Protein AF-A0A1I8PBV4-F1 (afdb_monomer_lite)

Secondary structure (DSSP, 8-state):
-HHHHHHHHHHHHHHHHHHHHHHHHHHHHHHHHHHHHHHHHHHHHHHHHHHHHHHHHTTTTHHHHHHHHHHHHHHHHHHHHHHHHHHH-GGGHHHHHHHHHHHH-S---------TTPPP---EE-TT------SSEETTEE--GGGSS-TTHHHHHHHHHHHHTSTT--HHHHHHHHHHHHHHHHTTS--SHHHHHHHHHHHHHHHHHHHHHHHHHHHHHHHHHHHHEE-PPPPPPTT---EEE-TT--EEE---PPPP----TT--

Sequence (268 aa):
MSVIHCQSIATKVKKLSQARRKKKQQYQKAKHNKLAEMNFSYMKIAIYVLTFITYAYSGYGSSTIAHLRDAIIAAEAIFGDVFSNLITLSKKFRTVHEVFDAAVEETCVFKCPTEQGAADIRPIQNKLYTPTSDGCGSLGLRISTEYLPAVEMETCCNAHDICYDTCNSDKELCDLDFKRCLYKHCDTYDKSLAGDLMIKGCKAAAKMLFTGTITLGCKSYLDSQKRTCYCAPPKPQRDEKPYYKNSNGEKYYKGKKPKYGWKDPNDM

Foldseek 3Di:
DPPVVVVVVVVVVVVVVVVVVVVVVVVVVVVVVVVVVVVVVVVVVVVVVVVVVCCVVVCVCVVVVVVVVLLVVLCCLQCVVVVVVVVVPPVVVVLVVVLQVLLPDPDLFAFDDDDPPFDGFQWDFDPVDDQDADFLDDSPDDGDCVSQLHVQLSVLRRQLSSQLLHARRDNVVSLVSSLVSQLVVLVPFDPDPVSVVSSVSSNSVSVVSSVCCSRRVSVVSNVSNVRGIDGDPGDPPPPDQPWDQDPVGDTDGDDDDDDDDDDDPPDD

Radius of gyration: 39.26 Å; chains: 1; bounding box: 82×40×155 Å

InterPro domains:
  IPR010711 Group XII secretory phospholipase A2 precursor [PF06951] (56-234)
  IPR010711 Group XII secretory phospholipase A2 precursor [PTHR12824] (42-234)
  IPR033113 Phospholipase A2, histidine active site [PS00118] (156-163)
  IPR036444 Phospholipase A2 domain superfamily [G3DSA:1.20.90.10] (97-218)
  IPR036444 Phospholipase A2 domain superfamily [SSF48619] (131-217)

Organism: Stomoxys calcitrans (NCBI:t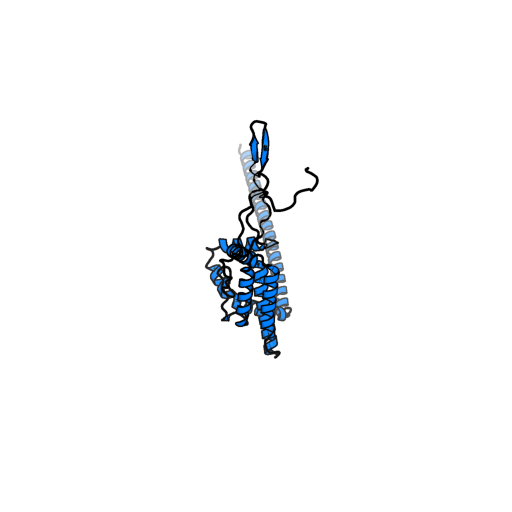xid35570)

Structure (mmCIF, N/CA/C/O backbone):
data_AF-A0A1I8PBV4-F1
#
_entry.id   AF-A0A1I8PBV4-F1
#
loop_
_atom_site.group_PDB
_atom_site.id
_atom_site.type_symbol
_atom_site.label_atom_id
_atom_site.label_alt_id
_atom_site.label_comp_id
_atom_site.label_asym_id
_atom_site.label_entity_id
_atom_site.label_seq_id
_atom_site.pdbx_PDB_ins_code
_atom_site.Cartn_x
_atom_site.Cartn_y
_atom_site.Cartn_z
_atom_site.occupancy
_atom_site.B_iso_or_equiv
_atom_site.auth_seq_id
_atom_site.auth_comp_id
_atom_site.auth_asym_id
_atom_site.auth_atom_id
_atom_site.pdbx_PDB_model_num
ATOM 1 N N . MET A 1 1 ? 43.702 23.145 86.504 1.00 57.16 1 MET A N 1
ATOM 2 C CA . MET A 1 1 ? 43.378 22.415 85.250 1.00 57.16 1 MET A CA 1
ATOM 3 C C . MET A 1 1 ? 41.948 21.845 85.183 1.00 57.16 1 MET A C 1
ATOM 5 O O . MET A 1 1 ? 41.451 21.707 84.074 1.00 57.16 1 MET A O 1
ATOM 9 N N . SER A 1 2 ? 41.234 21.587 86.293 1.00 62.38 2 SER A N 1
ATOM 10 C CA . SER A 1 2 ? 39.883 20.969 86.250 1.00 62.38 2 SER A CA 1
ATOM 11 C C . SER A 1 2 ? 38.744 21.828 85.676 1.00 62.38 2 SER A C 1
ATOM 13 O O . SER A 1 2 ? 37.822 21.291 85.065 1.00 62.38 2 SER A O 1
ATOM 15 N N . VAL A 1 3 ? 38.783 23.156 85.824 1.00 62.66 3 VAL A N 1
ATOM 16 C CA . VAL A 1 3 ? 37.659 24.034 85.421 1.00 62.66 3 VAL A CA 1
ATOM 17 C C . VAL A 1 3 ? 37.525 24.148 83.894 1.00 62.66 3 VAL A C 1
ATOM 19 O O . VAL A 1 3 ? 36.419 24.092 83.356 1.00 62.66 3 VAL A O 1
ATOM 22 N N . ILE A 1 4 ? 38.654 24.214 83.182 1.00 62.78 4 ILE A N 1
ATOM 23 C CA . ILE A 1 4 ? 38.702 24.330 81.712 1.00 62.78 4 ILE A CA 1
ATOM 24 C C . ILE A 1 4 ? 38.172 23.048 81.047 1.00 62.78 4 ILE A C 1
ATOM 26 O O . ILE A 1 4 ? 37.456 23.099 80.044 1.00 62.78 4 ILE A O 1
ATOM 30 N N . HIS A 1 5 ? 38.456 21.886 81.642 1.00 63.16 5 HIS A N 1
ATOM 31 C CA . HIS A 1 5 ? 37.990 20.598 81.126 1.00 63.16 5 HIS A CA 1
ATOM 32 C C . HIS A 1 5 ? 36.460 20.450 81.245 1.00 63.16 5 HIS A C 1
ATOM 34 O O . HIS A 1 5 ? 35.803 19.970 80.319 1.00 63.16 5 HIS A O 1
ATOM 40 N N . CYS A 1 6 ? 35.867 20.956 82.331 1.00 64.62 6 CYS A N 1
ATOM 41 C CA . CYS A 1 6 ? 34.421 20.905 82.556 1.00 64.62 6 CYS A CA 1
ATOM 42 C C . CYS A 1 6 ? 33.637 21.829 81.596 1.00 64.62 6 CYS A C 1
ATOM 44 O O . CYS A 1 6 ? 32.613 21.431 81.032 1.00 64.62 6 CYS A O 1
ATOM 46 N N . GLN A 1 7 ? 34.153 23.033 81.315 1.00 71.38 7 GLN A N 1
ATOM 47 C CA . GLN A 1 7 ? 33.545 23.961 80.347 1.00 71.38 7 GLN A CA 1
ATOM 48 C C . GLN A 1 7 ? 33.556 23.410 78.910 1.00 71.38 7 GLN A C 1
ATOM 50 O O . GLN A 1 7 ? 32.574 23.560 78.172 1.00 71.38 7 GLN A O 1
ATOM 55 N N . SER A 1 8 ? 34.628 22.715 78.517 1.00 73.38 8 SER A N 1
ATOM 56 C CA . SER A 1 8 ? 34.735 22.071 77.201 1.00 73.38 8 SER A CA 1
ATOM 57 C C . SER A 1 8 ? 33.676 20.975 77.010 1.00 73.38 8 SER A C 1
ATOM 59 O O . SER A 1 8 ? 32.960 20.952 76.001 1.00 73.38 8 SER A O 1
ATOM 61 N N . ILE A 1 9 ? 33.485 20.123 78.024 1.00 75.62 9 ILE A N 1
ATOM 62 C CA . ILE A 1 9 ? 32.477 19.052 78.007 1.00 75.62 9 ILE A CA 1
ATOM 63 C C . ILE A 1 9 ? 31.060 19.638 77.950 1.00 75.62 9 ILE A C 1
ATOM 65 O O . ILE A 1 9 ? 30.272 19.246 77.086 1.00 75.62 9 ILE A O 1
ATOM 69 N N . ALA A 1 10 ? 30.744 20.630 78.789 1.00 77.31 10 ALA A N 1
ATOM 70 C CA . ALA A 1 10 ? 29.431 21.279 78.796 1.00 77.31 10 ALA A CA 1
ATOM 71 C C . ALA A 1 10 ? 29.083 21.914 77.435 1.00 77.31 10 ALA A C 1
ATOM 73 O O . ALA A 1 10 ? 27.947 21.817 76.957 1.00 77.31 10 ALA A O 1
ATOM 74 N N . THR A 1 11 ? 30.070 22.511 76.764 1.00 78.50 11 THR A N 1
ATOM 75 C CA . THR A 1 11 ? 29.892 23.117 75.436 1.00 78.50 11 THR A CA 1
ATOM 76 C C . THR A 1 11 ? 29.653 22.056 74.360 1.00 78.50 11 THR A C 1
ATOM 78 O O . THR A 1 11 ? 28.781 22.222 73.502 1.00 78.50 11 THR A O 1
ATOM 81 N N . LYS A 1 12 ? 30.363 20.922 74.429 1.00 82.81 12 LYS A N 1
ATOM 82 C CA . LYS A 1 12 ? 30.177 19.785 73.514 1.00 82.81 12 LYS A CA 1
ATOM 83 C C . LYS A 1 12 ? 28.794 19.147 73.683 1.00 82.81 12 LYS A C 1
ATOM 85 O O . LYS A 1 12 ? 28.117 18.893 72.687 1.00 82.81 12 LYS A O 1
ATOM 90 N N . VAL A 1 13 ? 28.324 18.982 74.922 1.00 83.81 13 VAL A N 1
ATOM 91 C CA . VAL A 1 13 ? 26.972 18.478 75.229 1.00 83.81 13 VAL A CA 1
ATOM 92 C C . VAL A 1 13 ? 25.890 19.431 74.708 1.00 83.81 13 VAL A C 1
ATOM 94 O O . VAL A 1 13 ? 24.941 18.984 74.058 1.00 83.81 13 VAL A O 1
ATOM 97 N N . LYS A 1 14 ? 26.049 20.750 74.898 1.00 85.06 14 LYS A N 1
ATOM 98 C CA . LYS A 1 14 ? 25.120 21.754 74.348 1.00 85.06 14 LYS A CA 1
ATOM 99 C C . LYS A 1 14 ? 25.074 21.723 72.815 1.00 85.06 14 LYS A C 1
ATOM 101 O O . LYS A 1 14 ? 23.978 21.715 72.252 1.00 85.06 14 LYS A O 1
ATOM 106 N N . LYS A 1 15 ? 26.225 21.622 72.137 1.00 84.69 15 LYS A N 1
ATOM 107 C CA . LYS A 1 15 ? 26.292 21.497 70.667 1.00 84.69 15 LYS A CA 1
ATOM 108 C C . LYS A 1 15 ? 25.611 20.220 70.161 1.00 84.69 15 LYS A C 1
ATOM 110 O O . LYS A 1 15 ? 24.834 20.281 69.210 1.00 84.69 15 LYS A O 1
ATOM 115 N N . LEU A 1 16 ? 25.830 19.078 70.819 1.00 84.56 16 LEU A N 1
ATOM 116 C CA . LEU A 1 16 ? 25.178 17.810 70.466 1.00 84.56 16 LEU A CA 1
ATOM 117 C C . LEU A 1 16 ? 23.657 17.859 70.681 1.00 84.56 16 LEU A C 1
ATOM 119 O O . LEU A 1 16 ? 22.897 17.383 69.836 1.00 84.56 16 LEU A O 1
ATOM 123 N N . SER A 1 17 ? 23.200 18.479 71.772 1.00 85.81 17 SER A N 1
ATOM 124 C CA . SER A 1 17 ? 21.776 18.718 72.048 1.00 85.81 17 SER A CA 1
ATOM 125 C C . SER A 1 17 ? 21.121 19.586 70.966 1.00 85.81 17 SER A C 1
ATOM 127 O O . SER A 1 17 ? 20.086 19.211 70.407 1.00 85.81 17 SER A O 1
ATOM 129 N N . GLN A 1 18 ? 21.754 20.704 70.594 1.00 86.94 18 GLN A N 1
ATOM 130 C CA . GLN A 1 18 ? 21.269 21.583 69.527 1.00 86.94 18 GLN A CA 1
ATOM 131 C C . GLN A 1 18 ? 21.240 20.879 68.161 1.00 86.94 18 GLN A C 1
ATOM 133 O O . GLN A 1 18 ? 20.249 20.995 67.440 1.00 86.94 18 GLN A O 1
ATOM 138 N N . ALA A 1 19 ? 22.267 20.094 67.821 1.00 85.38 19 ALA A N 1
ATOM 139 C CA . ALA A 1 19 ? 22.301 19.318 66.581 1.00 85.38 19 ALA A CA 1
ATOM 140 C C . ALA A 1 19 ? 21.181 18.262 66.522 1.00 85.38 19 ALA A C 1
ATOM 142 O O . ALA A 1 19 ? 20.518 18.115 65.492 1.00 85.38 19 ALA A O 1
ATOM 143 N N . ARG A 1 20 ? 20.904 17.571 67.640 1.00 86.06 20 ARG A N 1
ATOM 144 C CA . ARG A 1 20 ? 19.779 16.624 67.746 1.00 86.06 20 ARG A CA 1
ATOM 145 C C . ARG A 1 20 ? 18.425 17.320 67.575 1.00 86.06 20 ARG A C 1
ATOM 147 O O . ARG A 1 20 ? 17.562 16.785 66.881 1.00 86.06 20 ARG A O 1
ATOM 154 N N . ARG A 1 21 ? 18.236 18.515 68.153 1.00 88.88 21 ARG A N 1
ATOM 155 C CA . ARG A 1 21 ? 17.003 19.311 67.984 1.00 88.88 21 ARG A CA 1
ATOM 156 C C . ARG A 1 21 ? 16.795 19.746 66.530 1.00 88.88 21 ARG A C 1
ATOM 158 O O . ARG A 1 21 ? 15.702 19.548 66.005 1.00 88.88 21 ARG A O 1
ATOM 165 N N . LYS A 1 22 ? 17.845 20.232 65.857 1.00 88.69 22 LYS A N 1
ATOM 166 C CA . LYS A 1 22 ? 17.791 20.610 64.432 1.00 88.69 22 LYS A CA 1
ATOM 167 C C . LYS A 1 22 ? 17.449 19.420 63.529 1.00 88.69 22 LYS A C 1
ATOM 169 O O . LYS A 1 22 ? 16.558 19.537 62.694 1.00 88.69 22 LYS A O 1
ATOM 174 N N . LYS A 1 23 ? 18.065 18.249 63.755 1.00 88.88 23 LYS A N 1
ATOM 175 C CA . LYS A 1 23 ? 17.726 17.013 63.020 1.00 88.88 23 LYS A CA 1
ATOM 176 C C . LYS A 1 23 ? 16.262 16.601 63.211 1.00 88.88 23 LYS A C 1
ATOM 178 O O . LYS A 1 23 ? 15.602 16.256 62.236 1.00 88.88 23 LYS A O 1
ATOM 183 N N . LYS A 1 24 ? 15.730 16.676 64.440 1.00 89.19 24 LYS A N 1
ATOM 184 C CA . LYS A 1 24 ? 14.308 16.383 64.706 1.00 89.19 24 LYS A CA 1
ATOM 185 C C . LYS A 1 24 ? 13.372 17.358 63.984 1.00 89.19 24 LYS A C 1
ATOM 187 O O . LYS A 1 24 ? 12.402 16.913 63.382 1.00 89.19 24 LYS A O 1
ATOM 192 N N . GLN A 1 25 ? 13.664 18.659 64.008 1.00 89.12 25 GLN A N 1
ATOM 193 C CA . GLN A 1 25 ? 12.854 19.666 63.307 1.00 89.12 25 GLN A CA 1
ATOM 194 C C . GLN A 1 25 ? 12.879 19.471 61.784 1.00 89.12 25 GLN A C 1
ATOM 196 O O . GLN A 1 25 ? 11.831 19.527 61.145 1.00 89.12 25 GLN A O 1
ATOM 201 N N . GLN A 1 26 ? 14.045 19.170 61.206 1.00 90.06 26 GLN A N 1
ATOM 202 C CA . GLN A 1 26 ? 14.179 18.885 59.775 1.00 90.06 26 GLN A CA 1
ATOM 203 C C . GLN A 1 26 ? 13.393 17.632 59.363 1.00 90.06 26 GLN A C 1
ATOM 205 O O . GLN A 1 26 ? 12.690 17.659 58.356 1.00 90.06 26 GLN A O 1
ATOM 210 N N . TYR A 1 27 ? 13.453 16.564 60.167 1.00 89.94 27 TYR A N 1
ATOM 211 C CA . TYR A 1 27 ? 12.674 15.346 59.934 1.00 89.94 27 TYR A CA 1
ATOM 212 C C . TYR A 1 27 ? 11.161 15.605 59.979 1.00 89.94 27 TYR A C 1
ATOM 214 O O . TYR A 1 27 ? 10.438 15.154 59.095 1.00 89.94 27 TYR A O 1
ATOM 222 N N . GLN A 1 28 ? 10.678 16.371 60.964 1.00 90.00 28 GLN A N 1
ATOM 223 C CA . GLN A 1 28 ? 9.253 16.706 61.065 1.00 90.00 28 GLN A CA 1
ATOM 224 C C . GLN A 1 28 ? 8.776 17.558 59.882 1.00 90.00 28 GLN A C 1
ATOM 226 O O . GLN A 1 28 ? 7.722 17.276 59.316 1.00 90.00 28 GLN A O 1
ATOM 231 N N . LYS A 1 29 ? 9.575 18.541 59.445 1.00 87.81 29 LYS A N 1
ATOM 232 C CA . LYS A 1 29 ? 9.257 19.362 58.267 1.00 87.81 29 LYS A CA 1
ATOM 233 C C . LYS A 1 29 ? 9.219 18.524 56.982 1.00 87.81 29 LYS A C 1
ATOM 235 O O . LYS A 1 29 ? 8.286 18.657 56.199 1.00 87.81 29 LYS A O 1
ATOM 240 N N . ALA A 1 30 ? 10.178 17.613 56.797 1.00 83.94 30 ALA A N 1
ATOM 241 C CA . ALA A 1 30 ? 10.198 16.699 55.653 1.00 83.94 30 ALA A CA 1
ATOM 242 C C . ALA A 1 30 ? 9.001 15.731 55.658 1.00 83.94 30 ALA A C 1
ATOM 244 O O . ALA A 1 30 ? 8.381 15.516 54.619 1.00 83.94 30 ALA A O 1
ATOM 245 N N . LYS A 1 31 ? 8.632 15.190 56.828 1.00 88.69 31 LYS A N 1
ATOM 246 C CA . LYS A 1 31 ? 7.452 14.328 56.984 1.00 88.69 31 LYS A CA 1
ATOM 247 C C . LYS A 1 31 ? 6.162 15.075 56.642 1.00 88.69 31 LYS A C 1
ATOM 249 O O . LYS A 1 31 ? 5.326 14.527 55.933 1.00 88.69 31 LYS A O 1
ATOM 254 N N . HIS A 1 32 ? 6.013 16.313 57.115 1.00 87.12 32 HIS A N 1
ATOM 255 C CA . HIS A 1 32 ? 4.830 17.129 56.844 1.00 87.12 32 HIS A CA 1
ATOM 256 C C . HIS A 1 32 ? 4.709 17.490 55.357 1.00 87.12 32 HIS A C 1
ATOM 258 O O . HIS A 1 32 ? 3.634 17.342 54.783 1.00 87.12 32 HIS A O 1
ATOM 264 N N . ASN A 1 33 ? 5.812 17.883 54.709 1.00 82.12 33 ASN A N 1
ATOM 265 C CA . ASN A 1 33 ? 5.827 18.160 53.269 1.00 82.12 33 ASN A CA 1
ATOM 266 C C . ASN A 1 33 ? 5.474 16.914 52.448 1.00 82.12 33 ASN A C 1
ATOM 268 O O . ASN A 1 33 ? 4.617 16.985 51.575 1.00 82.12 33 ASN A O 1
ATOM 272 N N . LYS A 1 34 ? 6.054 15.755 52.785 1.00 81.31 34 LYS A N 1
ATOM 273 C CA . LYS A 1 34 ? 5.762 14.489 52.099 1.00 81.31 34 LYS A CA 1
ATOM 274 C C . LYS A 1 34 ? 4.301 14.055 52.270 1.00 81.31 34 LYS A C 1
ATOM 276 O O . LYS A 1 34 ? 3.706 13.526 51.337 1.00 81.31 34 LYS A O 1
ATOM 281 N N . LEU A 1 35 ? 3.710 14.296 53.444 1.00 78.06 35 LEU A N 1
ATOM 282 C CA . LEU A 1 35 ? 2.291 14.025 53.695 1.00 78.06 35 LEU A CA 1
ATOM 283 C C . LEU A 1 35 ? 1.384 14.970 52.886 1.00 78.06 35 LEU A C 1
ATOM 285 O O . LEU A 1 35 ? 0.390 14.524 52.321 1.00 78.06 35 LEU A O 1
ATOM 289 N N . ALA A 1 36 ? 1.746 16.253 52.784 1.00 72.44 36 ALA A N 1
ATOM 290 C CA . ALA A 1 36 ? 1.013 17.238 51.989 1.00 72.44 36 ALA A CA 1
ATOM 291 C C . ALA A 1 36 ? 1.085 16.950 50.476 1.00 72.44 36 ALA A C 1
ATOM 293 O O . ALA A 1 36 ? 0.061 17.010 49.798 1.00 72.44 36 ALA A O 1
ATOM 294 N N . GLU A 1 37 ? 2.256 16.572 49.955 1.00 73.94 37 GLU A N 1
ATOM 295 C CA . GLU A 1 37 ? 2.434 16.153 48.555 1.00 73.94 37 GLU A CA 1
ATOM 296 C C . GLU A 1 37 ? 1.622 14.897 48.227 1.00 73.94 37 GLU A C 1
ATOM 298 O O . GLU A 1 37 ? 0.948 14.835 47.196 1.00 73.94 37 GLU A O 1
ATOM 303 N N . MET A 1 38 ? 1.636 13.912 49.131 1.00 71.81 38 MET A N 1
ATOM 304 C CA . MET A 1 38 ? 0.853 12.690 48.980 1.00 71.81 38 MET A CA 1
ATOM 305 C C . MET A 1 38 ? -0.652 12.999 48.954 1.00 71.81 38 MET A C 1
ATOM 307 O O . MET A 1 38 ? -1.344 12.542 48.048 1.00 71.81 38 MET A O 1
ATOM 311 N N . ASN A 1 39 ? -1.150 13.837 49.869 1.00 71.94 39 ASN A N 1
ATOM 312 C CA . ASN A 1 39 ? -2.560 14.246 49.900 1.00 71.94 39 ASN A CA 1
ATOM 313 C C . ASN A 1 39 ? -2.983 15.022 48.639 1.00 71.94 39 ASN A C 1
ATOM 315 O O . ASN A 1 39 ? -4.070 14.788 48.111 1.00 71.94 39 ASN A O 1
ATOM 319 N N . PHE A 1 40 ? -2.126 15.905 48.117 1.00 71.50 40 PHE A N 1
ATOM 320 C CA . PHE A 1 40 ? -2.392 16.643 46.878 1.00 71.50 40 PHE A CA 1
ATOM 321 C C . PHE A 1 40 ? -2.471 15.720 45.654 1.00 71.50 40 PHE A C 1
ATOM 323 O O . PHE A 1 40 ? -3.336 15.898 44.795 1.00 71.50 40 PHE A O 1
ATOM 330 N N . SER A 1 41 ? -1.606 14.703 45.591 1.00 76.31 41 SER A N 1
ATOM 331 C CA . SER A 1 41 ? -1.644 13.691 44.531 1.00 76.31 41 SER A CA 1
ATOM 332 C C . SER A 1 41 ? -2.918 12.839 44.605 1.00 76.31 41 SER A C 1
ATOM 334 O O . SER A 1 41 ? -3.619 12.691 43.604 1.00 76.31 41 SER A O 1
ATOM 336 N N . TYR A 1 42 ? -3.290 12.367 45.801 1.00 79.38 42 TYR A N 1
ATOM 337 C CA . TYR A 1 42 ? -4.519 11.590 46.000 1.00 79.38 42 TYR A CA 1
ATOM 338 C C . TYR A 1 42 ? -5.782 12.374 45.645 1.00 79.38 42 TYR A C 1
ATOM 340 O O . TYR A 1 42 ? -6.672 11.823 45.003 1.00 79.38 42 TYR A O 1
ATOM 348 N N . MET A 1 43 ? -5.857 13.662 45.992 1.00 77.75 43 MET A N 1
ATOM 349 C CA . MET A 1 43 ? -6.996 14.501 45.612 1.00 77.75 43 MET A CA 1
ATOM 350 C C . MET A 1 43 ? -7.126 14.672 44.097 1.00 77.75 43 MET A C 1
ATOM 352 O O . MET A 1 43 ? -8.235 14.609 43.573 1.00 77.75 43 MET A O 1
ATOM 356 N N . LYS A 1 44 ? -6.013 14.839 43.373 1.00 81.06 44 LYS A N 1
ATOM 357 C CA . LYS A 1 44 ? -6.043 14.897 41.904 1.00 81.06 44 LYS A CA 1
ATOM 358 C C . LYS A 1 44 ? -6.521 13.585 41.296 1.00 81.06 44 LYS A C 1
ATOM 360 O O . LYS A 1 44 ? -7.372 13.604 40.414 1.00 81.06 44 LYS A O 1
ATOM 365 N N . ILE A 1 45 ? -6.010 12.457 41.790 1.00 86.25 45 ILE A N 1
ATOM 366 C CA . ILE A 1 45 ? -6.432 11.126 41.337 1.00 86.25 45 ILE A CA 1
ATOM 367 C C . ILE A 1 45 ? -7.928 10.923 41.611 1.00 86.25 45 ILE A C 1
ATOM 369 O O . ILE A 1 45 ? -8.649 10.490 40.720 1.00 86.25 45 ILE A O 1
ATOM 373 N N . ALA A 1 46 ? -8.418 11.306 42.792 1.00 87.69 46 ALA A N 1
ATOM 374 C CA . ALA A 1 46 ? -9.835 11.210 43.134 1.00 87.69 46 ALA A CA 1
ATOM 375 C C . ALA A 1 46 ? -10.723 12.053 42.203 1.00 87.69 46 ALA A C 1
ATOM 377 O O . ALA A 1 46 ? -11.773 11.579 41.776 1.00 87.69 46 ALA A O 1
ATOM 378 N N . ILE A 1 47 ? -10.286 13.264 41.835 1.00 89.06 47 ILE A N 1
ATOM 379 C CA . ILE A 1 47 ? -10.997 14.112 40.868 1.00 89.06 47 ILE A CA 1
ATOM 380 C C . ILE A 1 47 ? -11.032 13.447 39.487 1.00 89.06 47 ILE A C 1
ATOM 382 O O . ILE A 1 47 ? -12.106 13.368 38.903 1.00 89.06 47 ILE A O 1
ATOM 386 N N . TYR A 1 48 ? -9.906 12.922 38.985 1.00 86.12 48 TYR A N 1
ATOM 387 C CA . TYR A 1 48 ? -9.871 12.225 37.690 1.00 86.12 48 TYR A CA 1
ATOM 388 C C . TYR A 1 48 ? -10.742 10.964 37.667 1.00 86.12 48 TYR A C 1
ATOM 390 O O . TYR A 1 48 ? -11.404 10.684 36.671 1.00 86.12 48 TYR A O 1
ATOM 398 N N . VAL A 1 49 ? -10.769 10.207 38.764 1.00 90.50 49 VAL A N 1
ATOM 399 C CA . VAL A 1 49 ? -11.619 9.017 38.879 1.00 90.50 49 VAL A CA 1
ATOM 400 C C . VAL A 1 49 ? -13.095 9.414 38.914 1.00 90.50 49 VAL A C 1
ATOM 402 O O . VAL A 1 49 ? -13.899 8.814 38.209 1.00 90.50 49 VAL A O 1
ATOM 405 N N . LEU A 1 50 ? -13.467 10.457 39.662 1.00 89.19 50 LEU A N 1
ATOM 406 C CA . LEU A 1 50 ? -14.846 10.951 39.708 1.00 89.19 50 LEU A CA 1
ATOM 407 C C . LEU A 1 50 ? -15.316 11.510 38.364 1.00 89.19 50 LEU A C 1
ATOM 409 O O . LEU A 1 50 ? -16.449 11.240 37.963 1.00 89.19 50 LEU A O 1
ATOM 413 N N . THR A 1 51 ? -14.471 12.253 37.647 1.00 80.88 51 THR A N 1
ATOM 414 C CA . THR A 1 51 ? -14.819 12.754 36.311 1.00 80.88 51 THR A CA 1
ATOM 415 C C . THR A 1 51 ? -14.946 11.614 35.308 1.00 80.88 51 THR A C 1
ATOM 417 O O . THR A 1 51 ? -15.895 11.613 34.529 1.00 80.88 51 THR A O 1
ATOM 420 N N . PHE A 1 52 ? -14.070 10.606 35.366 1.00 82.31 52 PHE A N 1
ATOM 421 C CA . PHE A 1 52 ? -14.158 9.418 34.516 1.00 82.31 52 PHE A CA 1
ATOM 422 C C . PHE A 1 52 ? -15.412 8.581 34.802 1.00 82.31 52 PHE A C 1
ATOM 424 O O . PHE A 1 52 ? -16.112 8.195 33.870 1.00 82.31 52 PHE A O 1
ATOM 431 N N . ILE A 1 53 ? -15.746 8.350 36.077 1.00 85.31 53 ILE A N 1
ATOM 432 C CA . ILE A 1 53 ? -16.974 7.642 36.474 1.00 85.31 53 ILE A CA 1
ATOM 433 C C . ILE A 1 53 ? -18.207 8.428 36.025 1.00 85.31 53 ILE A C 1
ATOM 435 O O . ILE A 1 53 ? -19.122 7.843 35.457 1.00 85.31 53 ILE A O 1
ATOM 439 N N . THR A 1 54 ? -18.223 9.749 36.219 1.00 81.75 54 THR A N 1
ATOM 440 C CA . THR A 1 54 ? -19.330 10.609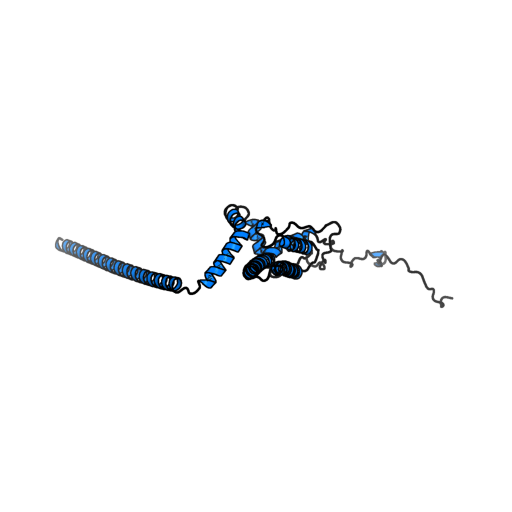 35.771 1.00 81.75 54 THR A CA 1
ATOM 441 C C . THR A 1 54 ? -19.479 10.558 34.252 1.00 81.75 54 THR A C 1
ATOM 443 O O . THR A 1 54 ? -20.590 10.409 33.755 1.00 81.75 54 THR A O 1
ATOM 446 N N . TYR A 1 55 ? -18.371 10.614 33.510 1.00 75.81 55 TYR A N 1
ATOM 447 C CA . TYR A 1 55 ? -18.365 10.484 32.054 1.00 75.81 55 TYR A CA 1
ATOM 448 C C . TYR A 1 55 ? -18.923 9.124 31.612 1.00 75.81 55 TYR A C 1
ATOM 450 O O . TYR A 1 55 ? -19.871 9.082 30.830 1.00 75.81 55 TYR A O 1
ATOM 458 N N . ALA A 1 56 ? -18.428 8.028 32.194 1.00 72.69 56 ALA A N 1
ATOM 459 C CA . ALA A 1 56 ? -18.907 6.676 31.920 1.00 72.69 56 ALA A CA 1
ATOM 460 C C . ALA A 1 56 ? -20.401 6.494 32.251 1.00 72.69 56 ALA A C 1
ATOM 462 O O . ALA A 1 56 ? -21.126 5.864 31.484 1.00 72.69 56 ALA A O 1
ATOM 463 N N . TYR A 1 57 ? -20.882 7.078 33.353 1.00 79.19 57 TYR A N 1
ATOM 464 C CA . TYR A 1 57 ? -22.280 6.972 33.786 1.00 79.19 57 TYR A CA 1
ATOM 465 C C . TYR A 1 57 ? -23.226 7.894 33.004 1.00 79.19 57 TYR A C 1
ATOM 467 O O . TYR A 1 57 ? -24.400 7.584 32.833 1.00 79.19 57 TYR A O 1
ATOM 475 N N . SER A 1 58 ? -22.719 9.022 32.499 1.00 76.81 58 SER A N 1
ATOM 476 C CA . SER A 1 58 ? -23.498 9.985 31.711 1.00 76.81 58 SER A CA 1
ATOM 477 C C . SER A 1 58 ? -23.875 9.479 30.315 1.00 76.81 58 SER A C 1
ATOM 479 O O . SER A 1 58 ? -24.661 10.122 29.624 1.00 76.81 58 SER A O 1
ATOM 481 N N . GLY A 1 59 ? -23.297 8.357 29.866 1.00 66.12 59 GLY A N 1
ATOM 482 C CA . GLY A 1 59 ? -23.550 7.790 28.540 1.00 66.12 59 GLY A CA 1
ATOM 483 C C . GLY A 1 59 ? -23.036 8.646 27.375 1.00 66.12 59 GLY A C 1
ATOM 484 O O . GLY A 1 59 ? -23.240 8.266 26.217 1.00 66.12 59 GLY A O 1
ATOM 485 N N . TYR A 1 60 ? -22.348 9.763 27.654 1.00 61.38 60 TYR A N 1
ATOM 486 C CA . TYR A 1 60 ? -21.662 10.584 26.658 1.00 61.38 60 TYR A CA 1
ATOM 487 C C . TYR A 1 60 ? -20.596 9.732 25.962 1.00 61.38 60 TYR A C 1
ATOM 489 O O . TYR A 1 60 ? -19.623 9.305 26.574 1.00 61.38 60 TYR A O 1
ATOM 497 N N . GLY A 1 61 ? -20.801 9.462 24.673 1.00 57.34 61 GLY A N 1
ATOM 498 C CA . GLY A 1 61 ? -19.902 8.631 23.873 1.00 57.34 61 GLY A CA 1
ATOM 499 C C . GLY A 1 61 ? -20.246 7.140 23.834 1.00 57.34 61 GLY A C 1
ATOM 500 O O . GLY A 1 61 ? -19.519 6.378 23.215 1.00 57.34 61 GLY A O 1
ATOM 501 N N . SER A 1 62 ? -21.362 6.687 24.411 1.00 58.28 62 SER A N 1
ATOM 502 C CA . SER A 1 62 ? -21.815 5.292 24.243 1.00 58.28 62 SER A CA 1
ATOM 503 C C . SER A 1 62 ? -22.064 4.921 22.771 1.00 58.28 62 SER A C 1
ATOM 505 O O . SER A 1 62 ? -21.704 3.823 22.351 1.00 58.28 62 SER A O 1
ATOM 507 N N . SER A 1 63 ? -22.578 5.852 21.953 1.00 59.56 63 SER A N 1
ATOM 508 C CA . SER A 1 63 ? -22.725 5.647 20.504 1.00 59.56 63 SER A CA 1
ATOM 509 C C . SER A 1 63 ? -21.381 5.633 19.771 1.00 59.56 63 SER A C 1
ATOM 511 O O . SER A 1 63 ? -21.171 4.809 18.887 1.00 59.56 63 SER A O 1
ATOM 513 N N . THR A 1 64 ? -20.428 6.487 20.158 1.00 59.66 64 THR A N 1
ATOM 514 C CA . THR A 1 64 ? -19.095 6.516 19.539 1.00 59.66 64 THR A CA 1
ATOM 515 C C . THR A 1 64 ? -18.254 5.314 19.952 1.00 59.66 64 THR A C 1
ATOM 517 O O . THR A 1 64 ? -17.543 4.774 19.115 1.00 59.66 64 THR A O 1
ATOM 520 N N . ILE A 1 65 ? -18.369 4.849 21.198 1.00 59.16 65 ILE A N 1
ATOM 521 C CA . ILE A 1 65 ? -17.718 3.635 21.705 1.00 59.16 65 ILE A CA 1
ATOM 522 C C . ILE A 1 65 ? -18.323 2.391 21.057 1.00 59.16 65 ILE A C 1
ATOM 524 O O . ILE A 1 65 ? -17.570 1.479 20.754 1.00 59.16 65 ILE A O 1
ATOM 528 N N . ALA A 1 66 ? -19.634 2.345 20.796 1.00 57.72 66 ALA A N 1
ATOM 529 C CA . ALA A 1 66 ? -20.242 1.241 20.053 1.00 57.72 66 ALA A CA 1
ATOM 530 C C . ALA A 1 66 ? -19.688 1.163 18.623 1.00 57.72 66 ALA A C 1
ATOM 532 O O . ALA A 1 66 ? -19.159 0.130 18.231 1.00 57.72 66 ALA A O 1
ATOM 533 N N . HIS A 1 67 ? -19.676 2.277 17.886 1.00 56.41 67 HIS A N 1
ATOM 534 C CA . HIS A 1 67 ? -19.096 2.312 16.538 1.00 56.41 67 HIS A CA 1
ATOM 535 C C . HIS A 1 67 ? -17.589 2.039 16.519 1.00 56.41 67 HIS A C 1
ATOM 537 O O . HIS A 1 67 ? -17.091 1.397 15.598 1.00 56.41 67 HIS A O 1
ATOM 543 N N . LEU A 1 68 ? -16.857 2.510 17.530 1.00 54.59 68 LEU A N 1
ATOM 544 C CA . LEU A 1 68 ? -15.431 2.237 17.672 1.00 54.59 68 LEU A CA 1
ATOM 545 C C . LEU A 1 68 ? -15.186 0.771 18.034 1.00 54.59 68 LEU A C 1
ATOM 547 O O . LEU A 1 68 ? -14.273 0.172 17.490 1.00 54.59 68 LEU A O 1
ATOM 551 N N . ARG A 1 69 ? -16.009 0.177 18.902 1.00 62.06 69 ARG A N 1
ATOM 552 C CA . ARG A 1 69 ? -15.955 -1.242 19.258 1.00 62.06 69 ARG A CA 1
ATOM 553 C C . ARG A 1 69 ? -16.265 -2.114 18.050 1.00 62.06 69 ARG A C 1
ATOM 555 O O . ARG A 1 69 ? -15.531 -3.058 17.821 1.00 62.06 69 ARG A O 1
ATOM 562 N N . ASP A 1 70 ? -17.277 -1.779 17.260 1.00 57.56 70 ASP A N 1
ATOM 563 C CA . ASP A 1 70 ? -17.615 -2.526 16.046 1.00 57.56 70 ASP A CA 1
ATOM 564 C C . ASP A 1 70 ? -16.514 -2.388 14.984 1.00 57.56 70 ASP A C 1
ATOM 566 O O . ASP A 1 70 ? -16.159 -3.362 14.327 1.00 57.56 70 ASP A O 1
ATOM 570 N N . ALA A 1 71 ? -15.902 -1.204 14.862 1.00 54.97 71 ALA A N 1
ATOM 571 C CA . ALA A 1 71 ? -14.744 -0.990 13.996 1.00 54.97 71 ALA A CA 1
ATOM 572 C C . ALA A 1 71 ? -13.481 -1.710 14.498 1.00 54.97 71 ALA A C 1
ATOM 574 O O . ALA A 1 71 ? -12.709 -2.203 13.683 1.00 54.97 71 ALA A O 1
ATOM 575 N N . ILE A 1 72 ? -13.272 -1.787 15.817 1.00 56.66 72 ILE A N 1
ATOM 576 C CA . ILE A 1 72 ? -12.179 -2.543 16.442 1.00 56.66 72 ILE A CA 1
ATOM 577 C C . ILE A 1 72 ? -12.411 -4.038 16.261 1.00 56.66 72 ILE A C 1
ATOM 579 O O . ILE A 1 72 ? -11.483 -4.716 15.868 1.00 56.66 72 ILE A O 1
ATOM 583 N N . ILE A 1 73 ? -13.627 -4.545 16.463 1.00 59.22 73 ILE A N 1
ATOM 584 C CA . ILE A 1 73 ? -13.965 -5.957 16.245 1.00 59.22 73 ILE A CA 1
ATOM 585 C C . ILE A 1 73 ? -13.816 -6.314 14.763 1.00 59.22 73 ILE A C 1
ATOM 587 O O . ILE A 1 73 ? -13.270 -7.363 14.447 1.00 59.22 73 ILE A O 1
ATOM 591 N N . ALA A 1 74 ? -14.235 -5.441 13.842 1.00 59.31 74 ALA A N 1
ATOM 592 C CA . ALA A 1 74 ? -13.992 -5.630 12.413 1.00 59.31 74 ALA A CA 1
ATOM 593 C C . ALA A 1 74 ? -12.488 -5.606 12.089 1.00 59.31 74 ALA A C 1
ATOM 595 O O . ALA A 1 74 ? -12.008 -6.439 11.326 1.00 59.31 74 ALA A O 1
ATOM 596 N N . ALA A 1 75 ? -11.722 -4.699 12.699 1.00 55.16 75 ALA A N 1
ATOM 597 C CA . ALA A 1 75 ? -10.272 -4.662 12.546 1.00 55.16 75 ALA A CA 1
ATOM 598 C C . ALA A 1 75 ? -9.584 -5.885 13.176 1.00 55.16 75 ALA A C 1
ATOM 600 O O . ALA A 1 75 ? -8.640 -6.399 12.597 1.00 55.16 75 ALA A O 1
ATOM 601 N N . GLU A 1 76 ? -10.046 -6.391 14.317 1.00 53.81 76 GLU A N 1
ATOM 602 C CA . GLU A 1 76 ? -9.554 -7.618 14.953 1.00 53.81 76 GLU A CA 1
ATOM 603 C C . GLU A 1 76 ? -9.950 -8.859 14.145 1.00 53.81 76 GLU A C 1
ATOM 605 O O . GLU A 1 76 ? -9.161 -9.789 14.046 1.00 53.81 76 GLU A O 1
ATOM 610 N N . ALA A 1 77 ? -11.110 -8.873 13.491 1.00 58.22 77 ALA A N 1
ATOM 611 C CA . ALA A 1 77 ? -11.488 -9.950 12.578 1.00 58.22 77 ALA A CA 1
ATOM 612 C C . ALA A 1 77 ? -10.619 -9.967 11.308 1.00 58.22 77 ALA A C 1
ATOM 614 O O . ALA A 1 77 ? -10.311 -11.034 10.790 1.00 58.22 77 ALA A O 1
ATOM 615 N N . ILE A 1 78 ? -10.195 -8.796 10.819 1.00 56.03 78 ILE A N 1
ATOM 616 C CA . ILE A 1 78 ? -9.387 -8.668 9.593 1.00 56.03 78 ILE A CA 1
ATOM 617 C C . ILE A 1 78 ? -7.875 -8.779 9.883 1.00 56.03 78 ILE A C 1
ATOM 619 O O . ILE A 1 78 ? -7.124 -9.322 9.076 1.00 56.03 78 ILE A O 1
ATOM 623 N N . PHE A 1 79 ? -7.411 -8.276 11.031 1.00 57.16 79 PHE A N 1
ATOM 624 C CA . PHE A 1 79 ? -5.991 -8.126 11.382 1.00 57.16 79 PHE A CA 1
ATOM 625 C C . PHE A 1 79 ? -5.587 -8.812 12.701 1.00 57.16 79 PHE A C 1
ATOM 627 O O . PHE A 1 79 ? -4.427 -8.708 13.105 1.00 57.16 79 PHE A O 1
ATOM 634 N N . GLY A 1 80 ? -6.490 -9.511 13.394 1.00 54.59 80 GLY A N 1
ATOM 635 C CA . GLY A 1 80 ? -6.211 -10.154 14.687 1.00 54.59 80 GLY A CA 1
ATOM 636 C C . GLY A 1 80 ? -5.100 -11.194 14.593 1.00 54.59 80 GLY A C 1
ATOM 637 O O . GLY A 1 80 ? -4.100 -11.102 15.306 1.00 54.59 80 GLY A O 1
ATOM 638 N N . ASP A 1 81 ? -5.192 -12.095 13.616 1.00 56.69 81 ASP A N 1
ATOM 639 C CA . ASP A 1 81 ? -4.151 -13.099 13.359 1.00 56.69 81 ASP A CA 1
ATOM 640 C C . ASP A 1 81 ? -2.834 -12.475 12.876 1.00 56.69 81 ASP A C 1
ATOM 642 O O . ASP A 1 81 ? -1.751 -13.013 13.123 1.00 56.69 81 ASP A O 1
ATOM 646 N N . VAL A 1 82 ? -2.899 -11.302 12.240 1.00 55.56 82 VAL A N 1
ATOM 647 C CA . VAL A 1 82 ? -1.720 -10.541 11.810 1.00 55.56 82 VAL A CA 1
ATOM 648 C C . VAL A 1 82 ? -0.964 -10.000 13.029 1.00 55.56 82 VAL A C 1
ATOM 650 O O . VAL A 1 82 ? 0.244 -10.213 13.139 1.00 55.56 82 VAL A O 1
ATOM 653 N N . PHE A 1 83 ? -1.655 -9.363 13.981 1.00 56.19 83 PHE A N 1
ATOM 654 C CA . PHE A 1 83 ? -1.029 -8.783 15.177 1.00 56.19 83 PHE A CA 1
ATOM 655 C C . PHE A 1 83 ? -0.568 -9.830 16.200 1.00 56.19 83 PHE A C 1
ATOM 657 O O . PHE A 1 83 ? 0.496 -9.670 16.804 1.00 56.19 83 PHE A O 1
ATOM 664 N N . SER A 1 84 ? -1.300 -10.931 16.372 1.00 56.44 84 SER A N 1
ATOM 665 C CA . SER A 1 84 ? -0.899 -12.012 17.284 1.00 56.44 84 SER A CA 1
ATOM 666 C C . SER A 1 84 ? 0.368 -12.732 16.809 1.00 56.44 84 SER A C 1
ATOM 668 O O . SER A 1 84 ? 1.264 -13.026 17.609 1.00 56.44 84 SER A O 1
ATOM 670 N N . ASN A 1 85 ? 0.508 -12.939 15.495 1.00 53.06 85 ASN A N 1
ATOM 671 C CA . ASN A 1 85 ? 1.744 -13.462 14.917 1.00 53.06 85 ASN A CA 1
ATOM 672 C C . ASN A 1 85 ? 2.875 -12.418 14.911 1.00 53.06 85 ASN A C 1
ATOM 674 O O . ASN A 1 85 ? 4.035 -12.788 15.089 1.00 53.06 85 ASN A O 1
ATOM 678 N N . LEU A 1 86 ? 2.565 -11.119 14.810 1.00 52.16 86 LEU A N 1
ATOM 679 C CA . LEU A 1 86 ? 3.536 -10.018 14.888 1.00 52.16 86 LEU A CA 1
ATOM 680 C C . LEU A 1 86 ? 4.232 -9.924 16.259 1.00 52.16 86 LEU A C 1
ATOM 682 O O . LEU A 1 86 ? 5.440 -9.690 16.309 1.00 52.16 86 LEU A O 1
ATOM 686 N N . ILE A 1 87 ? 3.513 -10.176 17.363 1.00 50.94 87 ILE A N 1
ATOM 687 C CA . ILE A 1 87 ? 4.092 -10.214 18.725 1.00 50.94 87 ILE A CA 1
ATOM 688 C C . ILE A 1 87 ? 5.080 -11.387 18.879 1.00 50.94 87 ILE A C 1
ATOM 690 O O . ILE A 1 87 ? 6.065 -11.286 19.612 1.00 50.94 87 ILE A O 1
ATOM 694 N N . THR A 1 88 ? 4.872 -12.477 18.134 1.00 53.62 88 THR A N 1
ATOM 695 C CA . THR A 1 88 ? 5.711 -13.687 18.187 1.00 53.62 88 THR A CA 1
ATOM 696 C C . THR A 1 88 ? 6.888 -13.630 17.191 1.00 53.62 88 THR A C 1
ATOM 698 O O . THR A 1 88 ? 7.901 -14.309 17.370 1.00 53.62 88 THR A O 1
ATOM 701 N N . LEU A 1 89 ? 6.823 -12.760 16.174 1.00 49.03 89 LEU A N 1
ATOM 702 C CA . LEU A 1 89 ? 7.830 -12.579 15.118 1.00 49.03 89 LEU A CA 1
ATOM 703 C C . LEU A 1 89 ? 8.623 -11.268 15.248 1.00 49.03 89 LEU A C 1
ATOM 705 O O . LEU A 1 89 ? 8.909 -10.582 14.267 1.00 49.03 89 LEU A O 1
ATOM 709 N N . SER A 1 90 ? 9.134 -10.986 16.448 1.00 51.84 90 SER A N 1
ATOM 710 C CA . SER A 1 90 ? 10.110 -9.902 16.677 1.00 51.84 90 SER A CA 1
ATOM 711 C C . SER A 1 90 ? 11.413 -10.043 15.860 1.00 51.84 90 SER A C 1
ATOM 713 O O . SER A 1 90 ? 12.198 -9.102 15.762 1.00 51.84 90 SER A O 1
ATOM 715 N N . LYS A 1 91 ? 11.649 -11.198 15.217 1.00 48.28 91 LYS A N 1
ATOM 716 C CA . LYS A 1 91 ? 12.869 -11.500 14.447 1.00 48.28 91 LYS A CA 1
ATOM 717 C C . LYS A 1 91 ? 12.893 -10.953 13.009 1.00 48.28 91 LYS A C 1
ATOM 719 O O . LYS A 1 91 ? 13.963 -10.946 12.409 1.00 48.28 91 LYS A O 1
ATOM 724 N N . LYS A 1 92 ? 11.778 -10.454 12.452 1.00 54.38 92 LYS A N 1
ATOM 725 C CA . LYS A 1 92 ? 11.737 -9.815 11.111 1.00 54.38 92 LYS A CA 1
ATOM 726 C C . LYS A 1 92 ? 11.549 -8.295 11.167 1.00 54.38 92 LYS A C 1
ATOM 728 O O . LYS A 1 92 ? 10.929 -7.696 10.293 1.00 54.38 92 LYS A O 1
ATOM 733 N N . PHE A 1 93 ? 12.155 -7.658 12.167 1.00 54.84 93 PHE A N 1
ATOM 734 C CA . PHE A 1 93 ? 12.134 -6.202 12.349 1.00 54.84 93 PHE A CA 1
ATOM 735 C C . PHE A 1 93 ? 12.586 -5.421 11.095 1.00 54.84 93 PHE A C 1
ATOM 737 O O . PHE A 1 93 ? 12.117 -4.317 10.844 1.00 54.84 93 PHE A O 1
ATOM 744 N N . ARG A 1 94 ? 13.443 -6.027 10.261 1.00 57.62 94 ARG A N 1
ATOM 745 C CA . ARG A 1 94 ? 13.978 -5.426 9.031 1.00 57.62 94 ARG A CA 1
ATOM 746 C C . ARG A 1 94 ? 12.908 -5.152 7.966 1.00 57.62 94 ARG A C 1
ATOM 748 O O . ARG A 1 94 ? 12.902 -4.078 7.386 1.00 57.62 94 ARG A O 1
ATOM 755 N N . THR A 1 95 ? 11.974 -6.081 7.755 1.00 59.81 95 THR A N 1
ATOM 756 C CA . THR A 1 95 ? 10.891 -5.907 6.769 1.00 59.81 95 THR A CA 1
ATOM 757 C C . THR A 1 95 ? 9.917 -4.818 7.205 1.00 59.81 95 THR A C 1
ATOM 759 O O . THR A 1 95 ? 9.477 -4.025 6.384 1.00 59.81 95 THR A O 1
ATOM 762 N N . VAL A 1 96 ? 9.622 -4.751 8.505 1.00 61.66 96 VAL A N 1
ATOM 763 C CA . VAL A 1 96 ? 8.736 -3.731 9.076 1.00 61.66 96 VAL A CA 1
ATOM 764 C C . VAL A 1 96 ? 9.368 -2.344 8.950 1.00 61.66 96 VAL A C 1
ATOM 766 O O . VAL A 1 96 ? 8.712 -1.422 8.477 1.00 61.66 96 VAL A O 1
ATOM 769 N N . HIS A 1 97 ? 10.652 -2.203 9.295 1.00 61.59 97 HIS A N 1
ATOM 770 C CA . HIS A 1 97 ? 11.359 -0.925 9.195 1.00 61.59 97 HIS A CA 1
ATOM 771 C C . HIS A 1 97 ? 11.428 -0.411 7.752 1.00 61.59 97 HIS A C 1
ATOM 773 O O . HIS A 1 97 ? 11.096 0.740 7.514 1.00 61.59 97 HIS A O 1
ATOM 779 N N . GLU A 1 98 ? 11.724 -1.279 6.778 1.00 65.25 98 GLU A N 1
ATOM 780 C CA . GLU A 1 98 ? 11.761 -0.899 5.357 1.00 65.25 98 GLU A CA 1
ATOM 781 C C . GLU A 1 98 ? 10.403 -0.417 4.821 1.00 65.25 98 GLU A C 1
ATOM 783 O O . GLU A 1 98 ? 10.358 0.437 3.941 1.00 65.25 98 GLU A O 1
ATOM 788 N N . VAL A 1 99 ? 9.294 -0.969 5.319 1.00 66.56 99 VAL A N 1
ATOM 789 C CA . VAL A 1 99 ? 7.943 -0.529 4.936 1.00 66.56 99 VAL A CA 1
ATOM 790 C C . VAL A 1 99 ? 7.629 0.831 5.553 1.00 66.56 99 VAL A C 1
ATOM 792 O O . VAL A 1 99 ? 7.082 1.687 4.867 1.00 66.56 99 VAL A O 1
ATOM 795 N N . PHE A 1 100 ? 7.998 1.047 6.819 1.00 66.00 100 PHE A N 1
ATOM 796 C CA . PHE A 1 100 ? 7.823 2.341 7.478 1.00 66.00 100 PHE A CA 1
ATOM 797 C C . PHE A 1 100 ? 8.705 3.430 6.864 1.00 66.00 100 PHE A C 1
ATOM 799 O O . PHE A 1 100 ? 8.216 4.531 6.647 1.00 66.00 100 PHE A O 1
ATOM 806 N N . ASP A 1 101 ? 9.959 3.130 6.530 1.00 69.25 101 ASP A N 1
ATOM 807 C CA . ASP A 1 101 ? 10.856 4.089 5.878 1.00 69.25 101 ASP A CA 1
ATOM 808 C C . ASP A 1 101 ? 10.326 4.470 4.487 1.00 69.25 101 ASP A C 1
ATOM 810 O O . ASP A 1 101 ? 10.258 5.650 4.153 1.00 69.25 101 ASP A O 1
ATOM 814 N N . ALA A 1 102 ? 9.851 3.490 3.708 1.00 62.66 102 ALA A N 1
ATOM 815 C CA . ALA A 1 102 ? 9.223 3.744 2.410 1.00 62.66 102 ALA A CA 1
ATOM 816 C C . ALA A 1 102 ? 7.874 4.481 2.523 1.00 62.66 102 ALA A C 1
ATOM 818 O O . ALA A 1 102 ? 7.467 5.160 1.588 1.00 62.66 102 ALA A O 1
ATOM 819 N N . ALA A 1 103 ? 7.170 4.358 3.651 1.00 67.25 103 ALA A N 1
ATOM 820 C CA . ALA A 1 103 ? 5.942 5.104 3.926 1.00 67.25 103 ALA A CA 1
ATOM 821 C C . ALA A 1 103 ? 6.196 6.587 4.246 1.00 67.25 103 ALA A C 1
ATOM 823 O O . ALA A 1 103 ? 5.286 7.404 4.124 1.00 67.25 103 ALA A O 1
ATOM 824 N N . VAL A 1 104 ? 7.410 6.935 4.689 1.00 70.81 104 VAL A N 1
ATOM 825 C CA . VAL A 1 104 ? 7.813 8.318 4.993 1.00 70.81 104 VAL A CA 1
ATOM 826 C C . VAL A 1 104 ? 8.191 9.088 3.721 1.00 70.81 104 VAL A C 1
ATOM 828 O O . VAL A 1 104 ? 8.159 10.318 3.726 1.00 70.81 104 VAL A O 1
ATOM 831 N N . GLU A 1 105 ? 8.517 8.404 2.620 1.00 68.75 105 GLU A N 1
ATOM 832 C CA . GLU A 1 105 ? 8.771 9.062 1.336 1.00 68.75 105 GLU A CA 1
ATOM 833 C C . GLU A 1 105 ? 7.489 9.697 0.772 1.00 68.75 105 GLU A C 1
ATOM 835 O O . GLU A 1 105 ? 6.479 9.032 0.556 1.00 68.75 105 GLU A O 1
ATOM 840 N N . GLU A 1 106 ? 7.540 11.003 0.492 1.00 62.47 106 GLU A N 1
ATOM 841 C CA . GLU A 1 106 ? 6.370 11.776 0.044 1.00 62.47 106 GLU A CA 1
ATOM 842 C C . GLU A 1 106 ? 5.916 11.437 -1.390 1.00 62.47 106 GLU A C 1
ATOM 844 O O . GLU A 1 106 ? 4.801 11.785 -1.777 1.00 62.47 106 GLU A O 1
ATOM 849 N N . THR A 1 107 ? 6.755 10.766 -2.193 1.00 73.56 107 THR A N 1
ATOM 850 C CA . THR A 1 107 ? 6.444 10.414 -3.590 1.00 73.56 107 THR A CA 1
ATOM 851 C C . THR A 1 107 ? 6.970 9.032 -3.974 1.00 73.56 107 THR A C 1
ATOM 853 O O . THR A 1 107 ? 8.177 8.839 -4.127 1.00 73.56 107 THR A O 1
ATOM 856 N N . CYS A 1 108 ? 6.062 8.092 -4.233 1.00 86.56 108 CYS A N 1
ATOM 857 C CA . CYS A 1 108 ? 6.381 6.719 -4.626 1.00 86.56 108 CYS A CA 1
ATOM 858 C C . CYS A 1 108 ? 6.496 6.588 -6.149 1.00 86.56 108 CYS A C 1
ATOM 860 O O . CYS A 1 108 ? 5.614 6.038 -6.804 1.00 86.56 108 CYS A O 1
ATOM 862 N N . VAL A 1 109 ? 7.583 7.100 -6.733 1.00 88.62 109 VAL A N 1
ATOM 863 C CA . VAL A 1 109 ? 7.809 7.072 -8.190 1.00 88.62 109 VAL A CA 1
ATOM 864 C C . VAL A 1 109 ? 9.007 6.189 -8.526 1.00 88.62 109 VAL A C 1
ATOM 866 O O . VAL A 1 109 ? 10.130 6.471 -8.111 1.00 88.62 109 VAL A O 1
ATOM 869 N N . PHE A 1 110 ? 8.791 5.142 -9.329 1.00 90.75 110 PHE A N 1
ATOM 870 C CA . PHE A 1 110 ? 9.880 4.285 -9.792 1.00 90.75 110 PHE A CA 1
ATOM 871 C C . PHE A 1 110 ? 10.754 5.015 -10.816 1.00 90.75 110 PHE A C 1
ATOM 873 O O . PHE A 1 110 ? 10.269 5.518 -11.831 1.00 90.75 110 PHE A O 1
ATOM 880 N N . LYS A 1 111 ? 12.064 5.036 -10.566 1.00 89.56 111 LYS A N 1
ATOM 881 C CA . LYS A 1 111 ? 13.068 5.594 -11.474 1.00 89.56 111 LYS A CA 1
ATOM 882 C C . LYS A 1 111 ? 14.126 4.545 -11.776 1.00 89.56 111 LYS A C 1
ATOM 884 O O . LYS A 1 111 ? 14.548 3.800 -10.893 1.00 89.56 111 LYS A O 1
ATOM 889 N N . CYS A 1 112 ? 14.568 4.504 -13.029 1.00 89.38 112 CYS A N 1
ATOM 890 C CA . CYS A 1 112 ? 15.693 3.662 -13.405 1.00 89.38 112 CYS A CA 1
ATOM 891 C C . CYS A 1 112 ? 16.980 4.140 -12.718 1.00 89.38 112 CYS A C 1
ATOM 893 O O . CYS A 1 112 ? 17.172 5.350 -12.583 1.00 89.38 112 CYS A O 1
ATOM 895 N N . PRO A 1 113 ? 17.886 3.224 -12.334 1.00 84.50 113 PRO A N 1
ATOM 896 C CA . PRO A 1 113 ? 19.200 3.603 -11.836 1.00 84.50 113 PRO A CA 1
ATOM 897 C C . PRO A 1 113 ? 19.948 4.404 -12.907 1.00 84.50 113 PRO A C 1
ATOM 899 O O . PRO A 1 113 ? 20.155 3.911 -14.018 1.00 84.50 113 PRO A O 1
ATOM 902 N N . THR A 1 114 ? 20.342 5.632 -12.585 1.00 77.06 114 THR A N 1
ATOM 903 C CA . THR A 1 114 ? 21.188 6.477 -13.433 1.00 77.06 114 THR A CA 1
ATOM 904 C C . THR A 1 114 ? 22.506 6.761 -12.720 1.00 77.06 114 THR A C 1
ATOM 906 O O . THR A 1 114 ? 22.545 6.952 -11.505 1.00 77.06 114 THR A O 1
ATOM 909 N N . GLU A 1 115 ? 23.610 6.764 -13.470 1.00 69.88 115 GLU A N 1
ATOM 910 C CA . GLU A 1 115 ? 24.886 7.283 -12.969 1.00 69.88 115 GLU A CA 1
ATOM 911 C C . GLU A 1 115 ? 24.846 8.817 -12.934 1.00 69.88 115 GLU A C 1
ATOM 913 O O . GLU A 1 115 ? 24.114 9.443 -13.712 1.00 69.88 115 GLU A O 1
ATOM 918 N N . GLN A 1 116 ? 25.613 9.443 -12.033 1.00 56.12 116 GLN A N 1
ATOM 919 C CA . GLN A 1 116 ? 25.611 10.902 -11.898 1.00 56.12 116 GLN A CA 1
ATOM 920 C C . GLN A 1 116 ? 25.947 11.585 -13.237 1.00 56.12 116 GLN A C 1
ATOM 922 O O . GLN A 1 116 ? 27.020 11.386 -13.799 1.00 56.12 116 GLN A O 1
ATOM 927 N N . GLY A 1 117 ? 25.026 12.419 -13.734 1.00 55.75 117 GLY A N 1
ATOM 928 C CA . GLY A 1 117 ? 25.184 13.165 -14.991 1.00 55.75 117 GLY A CA 1
ATOM 929 C C . GLY A 1 117 ? 24.672 12.453 -16.251 1.00 55.75 117 GLY A C 1
ATOM 930 O O . GLY A 1 117 ? 24.781 13.013 -17.343 1.00 55.75 117 GLY A O 1
ATOM 931 N N . ALA A 1 118 ? 24.095 11.252 -16.131 1.00 63.16 118 ALA A N 1
ATOM 932 C CA . ALA A 1 118 ? 23.415 10.574 -17.233 1.00 63.16 118 ALA A CA 1
ATOM 933 C C . ALA A 1 118 ? 21.977 11.096 -17.426 1.00 63.16 118 ALA A C 1
ATOM 935 O O . ALA A 1 118 ? 21.317 11.514 -16.478 1.00 63.16 118 ALA A O 1
ATOM 936 N N . ALA A 1 119 ? 21.484 11.060 -18.669 1.00 68.00 119 ALA A N 1
ATOM 937 C CA . ALA A 1 119 ? 20.097 11.406 -18.978 1.00 68.00 119 ALA A CA 1
ATOM 938 C C . ALA A 1 119 ? 19.118 10.437 -18.292 1.00 68.00 119 ALA A C 1
ATOM 940 O O . ALA A 1 119 ? 19.386 9.236 -18.234 1.00 68.00 119 ALA A O 1
ATOM 941 N N . ASP A 1 120 ? 17.969 10.951 -17.841 1.00 73.88 120 ASP A N 1
ATOM 942 C CA . ASP A 1 120 ? 16.918 10.146 -17.214 1.00 73.88 120 ASP A CA 1
ATOM 943 C C . ASP A 1 120 ? 16.452 9.024 -18.150 1.00 73.88 120 ASP A C 1
ATOM 945 O O . ASP A 1 120 ? 15.927 9.250 -19.247 1.00 73.88 120 ASP A O 1
ATOM 949 N N . ILE A 1 121 ? 16.658 7.783 -17.709 1.00 84.12 121 ILE A N 1
ATOM 950 C CA . ILE A 1 121 ? 16.260 6.593 -18.454 1.00 84.12 121 ILE A CA 1
ATOM 951 C C . ILE A 1 121 ? 14.806 6.304 -18.108 1.00 84.12 121 ILE A C 1
ATOM 953 O O . ILE A 1 121 ? 14.480 5.942 -16.978 1.00 84.12 121 ILE A O 1
ATOM 957 N N . ARG A 1 122 ? 13.920 6.451 -19.096 1.00 87.31 122 ARG A N 1
ATOM 958 C CA . ARG A 1 122 ? 12.513 6.099 -18.915 1.00 87.31 122 ARG A CA 1
ATOM 959 C C . ARG A 1 122 ? 12.377 4.574 -18.781 1.00 87.31 122 ARG A C 1
ATOM 961 O O . ARG A 1 122 ? 12.839 3.865 -19.681 1.00 87.31 122 ARG A O 1
ATOM 968 N N . PRO A 1 123 ? 11.726 4.068 -17.721 1.00 91.31 123 PRO A N 1
ATOM 969 C CA . PRO A 1 123 ? 11.448 2.647 -17.595 1.00 91.31 123 PRO A CA 1
ATOM 970 C C . PRO A 1 123 ? 10.469 2.203 -18.689 1.00 91.31 123 PRO A C 1
ATOM 972 O O . PRO A 1 123 ? 9.511 2.910 -19.014 1.00 91.31 123 PRO A O 1
ATOM 975 N N . ILE A 1 124 ? 10.730 1.042 -19.288 1.00 91.50 124 ILE A N 1
ATOM 976 C CA . ILE A 1 124 ? 9.862 0.442 -20.308 1.00 91.50 124 ILE A CA 1
ATOM 977 C C . ILE A 1 124 ? 9.398 -0.937 -19.858 1.00 91.50 124 ILE A C 1
ATOM 979 O O . ILE A 1 124 ? 10.141 -1.647 -19.191 1.00 91.50 124 ILE A O 1
ATOM 983 N N . GLN A 1 125 ? 8.188 -1.336 -20.250 1.00 93.00 125 GLN A N 1
ATOM 984 C CA . GLN A 1 125 ? 7.658 -2.658 -19.918 1.00 93.00 125 GLN A CA 1
ATOM 985 C C . GLN A 1 125 ? 8.624 -3.762 -20.363 1.00 93.00 125 GLN A C 1
ATOM 987 O O . GLN A 1 125 ? 8.998 -3.846 -21.540 1.00 93.00 125 GLN A O 1
ATOM 992 N N . ASN A 1 126 ? 9.001 -4.634 -19.429 1.00 92.88 126 ASN A N 1
ATOM 993 C CA . ASN A 1 126 ? 9.739 -5.843 -19.741 1.00 92.88 126 ASN A CA 1
ATOM 994 C C . ASN A 1 126 ? 8.818 -6.807 -20.500 1.00 92.88 126 ASN A C 1
ATOM 996 O O . ASN A 1 126 ? 7.878 -7.361 -19.939 1.00 92.88 126 ASN A O 1
ATOM 1000 N N . LYS A 1 127 ? 9.107 -7.030 -21.785 1.00 90.81 127 LYS A N 1
ATOM 1001 C CA . LYS A 1 127 ? 8.315 -7.918 -22.654 1.00 90.81 127 LYS A CA 1
ATOM 1002 C C . LYS A 1 127 ? 8.371 -9.391 -22.245 1.00 90.81 127 LYS A C 1
ATOM 1004 O O . LYS A 1 127 ? 7.550 -10.169 -22.711 1.00 90.81 127 LYS A O 1
ATOM 1009 N N . LEU A 1 128 ? 9.361 -9.774 -21.440 1.00 91.62 128 LEU A N 1
ATOM 1010 C CA . LEU A 1 128 ? 9.522 -11.138 -20.936 1.00 91.62 128 LEU A CA 1
ATOM 1011 C C . LEU A 1 128 ? 8.819 -11.346 -19.589 1.00 91.62 128 LEU A C 1
ATOM 1013 O O . LEU A 1 128 ? 8.768 -12.472 -19.103 1.00 91.62 128 LEU A O 1
ATOM 1017 N N . TYR A 1 129 ? 8.298 -10.278 -18.982 1.00 92.50 129 TYR A N 1
ATOM 1018 C CA . TYR A 1 129 ? 7.570 -10.343 -17.725 1.00 92.50 129 TYR A CA 1
ATOM 1019 C C . TYR A 1 129 ? 6.065 -10.361 -17.989 1.00 92.50 129 TYR A C 1
ATOM 1021 O O . TYR A 1 129 ? 5.549 -9.547 -18.755 1.00 92.50 129 TYR A O 1
ATOM 1029 N N . THR A 1 130 ? 5.367 -11.289 -17.338 1.00 93.50 130 THR A N 1
ATOM 1030 C CA . THR A 1 130 ? 3.902 -11.340 -17.331 1.00 93.50 130 THR A CA 1
ATOM 1031 C C . THR A 1 130 ? 3.425 -10.826 -15.977 1.00 93.50 130 THR A C 1
ATOM 1033 O O . THR A 1 130 ? 3.881 -11.374 -14.974 1.00 93.50 130 THR A O 1
ATOM 1036 N N . PRO A 1 131 ? 2.549 -9.806 -15.926 1.00 93.38 131 PRO A N 1
ATOM 1037 C CA . PRO A 1 131 ? 1.947 -9.342 -14.682 1.00 93.38 131 PRO A CA 1
ATOM 1038 C C . PRO A 1 131 ? 1.307 -10.483 -13.891 1.00 93.38 131 PRO A C 1
ATOM 1040 O O . PRO A 1 131 ? 0.637 -11.346 -14.461 1.00 93.38 131 PRO A O 1
ATOM 1043 N N . THR A 1 132 ? 1.523 -10.478 -12.582 1.00 91.50 132 THR A N 1
ATOM 1044 C CA . THR A 1 132 ? 1.033 -11.499 -11.652 1.00 91.50 132 THR A CA 1
ATOM 1045 C C . THR A 1 132 ? 0.225 -10.861 -10.533 1.00 91.50 132 THR A C 1
ATOM 1047 O O . THR A 1 132 ? 0.305 -9.658 -10.310 1.00 91.50 132 THR A O 1
ATOM 1050 N N . SER A 1 133 ? -0.552 -11.679 -9.832 1.00 91.31 133 SER A N 1
ATOM 1051 C CA . SER A 1 133 ? -1.286 -11.273 -8.640 1.00 91.31 133 SER A CA 1
ATOM 1052 C C . SER A 1 133 ? -1.228 -12.377 -7.590 1.00 91.31 133 SER A C 1
ATOM 1054 O O . SER A 1 133 ? -1.208 -13.563 -7.941 1.00 91.31 133 SER A O 1
ATOM 1056 N N . ASP A 1 134 ? -1.188 -11.990 -6.316 1.00 87.06 134 ASP A N 1
ATOM 1057 C CA . ASP A 1 134 ? -1.226 -12.892 -5.166 1.00 87.06 134 ASP A CA 1
ATOM 1058 C C . ASP A 1 134 ? -2.461 -12.709 -4.266 1.00 87.06 134 ASP A C 1
ATOM 1060 O O . ASP A 1 134 ? -2.563 -13.384 -3.229 1.00 87.06 134 ASP A O 1
ATOM 1064 N N . GLY A 1 135 ? -3.435 -11.907 -4.711 1.00 87.06 135 GLY A N 1
ATOM 1065 C CA . GLY A 1 135 ? -4.714 -11.679 -4.041 1.00 87.06 135 GLY A CA 1
ATOM 1066 C C . GLY A 1 135 ? -4.670 -10.481 -3.103 1.00 87.06 135 GLY A C 1
ATOM 1067 O O . GLY A 1 135 ? -3.905 -9.543 -3.281 1.00 87.06 135 GLY A O 1
ATOM 1068 N N . CYS A 1 136 ? -5.485 -10.495 -2.048 1.00 84.06 136 CYS A N 1
ATOM 1069 C CA . CYS A 1 136 ? -5.430 -9.462 -1.005 1.00 84.06 136 CYS A CA 1
ATOM 1070 C C . CYS A 1 136 ? -4.295 -9.722 0.002 1.00 84.06 136 CYS A C 1
ATOM 1072 O O . CYS A 1 136 ? -4.511 -9.753 1.219 1.00 84.06 136 CYS A O 1
ATOM 1074 N N . GLY A 1 137 ? -3.086 -9.962 -0.505 1.00 72.94 137 GLY A N 1
ATOM 1075 C CA . GLY A 1 137 ? -1.891 -10.200 0.289 1.00 72.94 137 GLY A CA 1
ATOM 1076 C C . GLY A 1 137 ? -0.735 -9.336 -0.188 1.00 72.94 137 GLY A C 1
ATOM 1077 O O . GLY A 1 137 ? -0.533 -9.156 -1.373 1.00 72.94 137 GLY A O 1
ATOM 1078 N N . SER A 1 138 ? 0.036 -8.774 0.738 1.00 65.06 138 SER A N 1
ATOM 1079 C CA . SER A 1 138 ? 1.326 -8.167 0.402 1.00 65.06 138 SER A CA 1
ATOM 1080 C C . SER A 1 138 ? 2.250 -8.215 1.614 1.00 65.06 138 SER A C 1
ATOM 1082 O O . SER A 1 138 ? 1.803 -8.359 2.754 1.00 65.06 138 SER A O 1
ATOM 1084 N N . LEU A 1 139 ? 3.567 -8.151 1.384 1.00 57.03 139 LEU A N 1
ATOM 1085 C CA . LEU A 1 139 ? 4.578 -8.107 2.455 1.00 57.03 139 LEU A CA 1
ATOM 1086 C C . LEU A 1 139 ? 4.565 -9.335 3.396 1.00 57.03 139 LEU A C 1
ATOM 1088 O O . LEU A 1 139 ? 4.998 -9.259 4.545 1.00 57.03 139 LEU A O 1
ATOM 1092 N N . GLY A 1 140 ? 4.102 -10.490 2.905 1.00 55.78 140 GLY A N 1
ATOM 1093 C CA . GLY A 1 140 ? 4.014 -11.734 3.680 1.00 55.78 140 GLY A CA 1
ATOM 1094 C C . GLY A 1 140 ? 2.787 -11.830 4.590 1.00 55.78 140 GLY A C 1
ATOM 1095 O O . GLY A 1 140 ? 2.701 -12.763 5.386 1.00 55.78 140 GLY A O 1
ATOM 1096 N N . LEU A 1 141 ? 1.846 -10.893 4.465 1.00 55.84 141 LEU A N 1
ATOM 1097 C CA . LEU A 1 141 ? 0.560 -10.900 5.149 1.00 55.84 141 LEU A CA 1
ATOM 1098 C C . LEU A 1 141 ? -0.519 -11.216 4.118 1.00 55.84 141 LEU A C 1
ATOM 1100 O O . LEU A 1 141 ? -0.643 -10.506 3.124 1.00 55.84 141 LEU A O 1
ATOM 1104 N N . ARG A 1 142 ? -1.274 -12.294 4.334 1.00 61.03 142 ARG A N 1
ATOM 1105 C CA . ARG A 1 142 ? -2.429 -12.654 3.505 1.00 61.03 142 ARG A CA 1
ATOM 1106 C C . ARG A 1 142 ? -3.681 -12.461 4.339 1.00 61.03 142 ARG A C 1
ATOM 1108 O O . ARG A 1 142 ? -3.782 -13.044 5.416 1.00 61.03 142 ARG A O 1
ATOM 1115 N N . ILE A 1 143 ? -4.615 -11.660 3.843 1.00 65.38 143 ILE A N 1
ATOM 1116 C CA . ILE A 1 143 ? -5.955 -11.588 4.417 1.00 65.38 143 ILE A CA 1
ATOM 1117 C C . ILE A 1 143 ? -6.738 -12.751 3.810 1.00 65.38 143 ILE A C 1
ATOM 1119 O O . ILE A 1 143 ? -6.849 -12.840 2.586 1.00 65.38 143 ILE A O 1
ATOM 1123 N N . SER A 1 144 ? -7.230 -13.677 4.638 1.00 58.81 144 SER A N 1
ATOM 1124 C CA . SER A 1 144 ? -8.070 -14.762 4.120 1.00 58.81 144 SER A CA 1
ATOM 1125 C C . SER A 1 144 ? -9.365 -14.186 3.561 1.00 58.81 144 SER A C 1
ATOM 1127 O O . SER A 1 144 ? -9.957 -13.274 4.138 1.00 58.81 144 SER A O 1
ATOM 1129 N N . THR A 1 145 ? -9.828 -14.762 2.457 1.00 62.44 145 THR A N 1
ATOM 1130 C CA . THR A 1 145 ? -11.070 -14.377 1.775 1.00 62.44 145 THR A CA 1
ATOM 1131 C C . THR A 1 145 ? -12.299 -14.477 2.675 1.00 62.44 145 THR A C 1
ATOM 1133 O O . THR A 1 145 ? -13.237 -13.708 2.512 1.00 62.44 145 THR A O 1
ATOM 1136 N N . GLU A 1 146 ? -12.261 -15.360 3.673 1.00 56.09 146 GLU A N 1
ATOM 1137 C CA . GLU A 1 146 ? -13.302 -15.532 4.691 1.00 56.09 146 GLU A CA 1
ATOM 1138 C C . GLU A 1 146 ? -13.418 -14.349 5.668 1.00 56.09 146 GLU A C 1
ATOM 1140 O O . GLU A 1 146 ? -14.481 -14.119 6.239 1.00 56.09 146 GLU A O 1
ATOM 1145 N N . TYR A 1 147 ? -12.350 -13.560 5.822 1.00 55.12 147 TYR A N 1
ATOM 1146 C CA . TYR A 1 147 ? -12.345 -12.335 6.628 1.00 55.12 147 TYR A CA 1
ATOM 1147 C C . TYR A 1 147 ? -12.551 -11.073 5.782 1.00 55.12 147 TYR A C 1
ATOM 1149 O O . TYR A 1 147 ? -12.673 -9.975 6.331 1.00 55.12 147 TYR A O 1
ATOM 1157 N N . LEU A 1 148 ? -12.605 -11.201 4.451 1.00 62.56 148 LEU A N 1
ATOM 1158 C CA . LEU A 1 148 ? -13.000 -10.095 3.591 1.00 62.56 148 LEU A CA 1
ATOM 1159 C C . LEU A 1 148 ? -14.523 -9.922 3.665 1.00 62.56 148 LEU A C 1
ATOM 1161 O O . LEU A 1 148 ? -15.261 -10.897 3.545 1.00 62.56 148 LEU A O 1
ATOM 1165 N N . PRO A 1 149 ? -15.025 -8.681 3.792 1.00 57.53 149 PRO A N 1
ATOM 1166 C CA . PRO A 1 149 ? -16.462 -8.417 3.816 1.00 57.53 149 PRO A CA 1
ATOM 1167 C C . PRO A 1 149 ? -17.204 -8.887 2.563 1.00 57.53 149 PRO A C 1
ATOM 1169 O O . PRO A 1 149 ? -18.426 -8.919 2.585 1.00 57.53 149 PRO A O 1
ATOM 1172 N N . ALA A 1 150 ? -16.500 -9.171 1.466 1.00 61.69 150 ALA A N 1
ATOM 1173 C CA . ALA A 1 150 ? -17.029 -9.778 0.253 1.00 61.69 150 ALA A CA 1
ATOM 1174 C C . ALA A 1 150 ? -15.897 -10.558 -0.434 1.00 61.69 150 ALA A C 1
ATOM 1176 O O . ALA A 1 150 ? -14.820 -10.002 -0.661 1.00 61.69 150 ALA A O 1
ATOM 1177 N N . VAL A 1 151 ? -16.136 -11.825 -0.781 1.00 70.56 151 VAL A N 1
ATOM 1178 C CA . VAL A 1 151 ? -15.169 -12.682 -1.501 1.00 70.56 151 VAL A CA 1
ATOM 1179 C C . VAL A 1 151 ? -14.776 -12.035 -2.833 1.00 70.56 151 VAL A C 1
ATOM 1181 O O . VAL A 1 151 ? -13.636 -12.107 -3.283 1.00 70.56 151 VAL A O 1
ATOM 1184 N N . GLU A 1 152 ? -15.707 -11.296 -3.425 1.00 75.81 152 GLU A N 1
ATOM 1185 C CA . GLU A 1 152 ? -15.549 -10.566 -4.673 1.00 75.81 152 GLU A CA 1
ATOM 1186 C C . GLU A 1 152 ? -14.522 -9.424 -4.574 1.00 75.81 152 GLU A C 1
ATOM 1188 O O . GLU A 1 152 ? -13.988 -9.005 -5.601 1.00 75.81 152 GLU A O 1
ATOM 1193 N N . MET A 1 153 ? -14.177 -8.951 -3.368 1.00 83.50 153 MET A N 1
ATOM 1194 C CA . MET A 1 153 ? -13.115 -7.953 -3.178 1.00 83.50 153 MET A CA 1
ATOM 1195 C C . MET A 1 153 ? -11.732 -8.473 -3.563 1.00 83.50 153 MET A C 1
ATOM 1197 O O . MET A 1 153 ? -10.871 -7.667 -3.915 1.00 83.50 153 MET A O 1
ATOM 1201 N N . GLU A 1 154 ? -11.519 -9.792 -3.569 1.00 86.56 154 GLU A N 1
ATOM 1202 C CA . GLU A 1 154 ? -10.270 -10.375 -4.063 1.00 86.56 154 GLU A CA 1
ATOM 1203 C C . GLU A 1 154 ? -10.023 -10.006 -5.530 1.00 86.56 154 GLU A C 1
ATOM 1205 O O . GLU A 1 154 ? -8.889 -9.741 -5.920 1.00 86.56 154 GLU A O 1
ATOM 1210 N N . THR A 1 155 ? -11.080 -9.850 -6.335 1.00 91.06 155 THR A N 1
ATOM 1211 C CA . THR A 1 155 ? -10.939 -9.393 -7.726 1.00 91.06 155 THR A CA 1
ATOM 1212 C C . THR A 1 155 ? -10.386 -7.968 -7.828 1.00 91.06 155 THR A C 1
ATOM 1214 O O . THR A 1 155 ? -9.644 -7.665 -8.764 1.00 91.06 155 THR A O 1
ATOM 1217 N N . CYS A 1 156 ? -10.677 -7.111 -6.844 1.00 93.06 156 CYS A N 1
ATOM 1218 C CA . CYS A 1 156 ? -10.120 -5.765 -6.760 1.00 93.06 156 CYS A CA 1
ATOM 1219 C C . CYS A 1 156 ? -8.643 -5.785 -6.385 1.00 93.06 156 CYS A C 1
ATOM 1221 O O . CYS A 1 156 ? -7.870 -5.020 -6.957 1.00 93.06 156 CYS A O 1
ATOM 1223 N N . CYS A 1 157 ? -8.254 -6.657 -5.453 1.00 92.19 157 CYS A N 1
ATOM 1224 C CA . CYS A 1 157 ? -6.850 -6.856 -5.106 1.00 92.19 157 CYS A CA 1
ATOM 1225 C C . CYS A 1 157 ? -6.071 -7.380 -6.316 1.00 92.19 157 CYS A C 1
ATOM 1227 O O . CYS A 1 157 ? -5.051 -6.807 -6.681 1.00 92.19 157 CYS A O 1
ATOM 1229 N N . ASN A 1 158 ? -6.636 -8.347 -7.044 1.00 93.19 158 ASN A N 1
ATOM 1230 C CA . ASN A 1 158 ? -6.008 -8.861 -8.256 1.00 93.19 158 ASN A CA 1
ATOM 1231 C C . ASN A 1 158 ? -5.803 -7.779 -9.319 1.00 93.19 158 ASN A C 1
ATOM 1233 O O . ASN A 1 158 ? -4.752 -7.704 -9.949 1.00 93.19 158 ASN A O 1
ATOM 1237 N N . ALA A 1 159 ? -6.795 -6.911 -9.520 1.00 95.69 159 ALA A N 1
ATOM 1238 C CA . ALA A 1 159 ? -6.661 -5.786 -10.439 1.00 95.69 159 ALA A CA 1
ATOM 1239 C C . ALA A 1 159 ? -5.600 -4.769 -9.973 1.00 95.69 159 ALA A C 1
ATOM 1241 O O . ALA A 1 159 ? -4.890 -4.204 -10.806 1.00 95.69 159 ALA A O 1
ATOM 1242 N N . HIS A 1 160 ? -5.481 -4.544 -8.661 1.00 95.56 160 HIS A N 1
ATOM 1243 C CA . HIS A 1 160 ? -4.488 -3.646 -8.066 1.00 95.56 160 HIS A CA 1
ATOM 1244 C C . HIS A 1 160 ? -3.060 -4.171 -8.244 1.00 95.56 160 HIS A C 1
ATOM 1246 O O . HIS A 1 160 ? -2.210 -3.419 -8.723 1.00 95.56 160 HIS A O 1
ATOM 1252 N N . ASP A 1 161 ? -2.827 -5.462 -7.996 1.00 95.00 161 ASP A N 1
ATOM 1253 C CA . ASP A 1 161 ? -1.528 -6.109 -8.222 1.00 95.00 161 ASP A CA 1
ATOM 1254 C C . ASP A 1 161 ? -1.089 -5.990 -9.682 1.00 95.00 161 ASP A C 1
ATOM 1256 O O . ASP A 1 161 ? 0.038 -5.599 -9.974 1.00 95.00 161 ASP A O 1
ATOM 1260 N N . ILE A 1 162 ? -2.002 -6.256 -10.622 1.00 96.12 162 ILE A N 1
ATOM 1261 C CA . ILE A 1 162 ? -1.722 -6.146 -12.059 1.00 96.12 162 ILE A CA 1
ATOM 1262 C C . ILE A 1 162 ? -1.430 -4.694 -12.459 1.00 96.12 162 ILE A C 1
ATOM 1264 O O . ILE A 1 162 ? -0.585 -4.449 -13.324 1.00 96.12 162 ILE A O 1
ATOM 1268 N N . CYS A 1 163 ? -2.091 -3.722 -11.822 1.00 96.88 163 CYS A N 1
ATOM 1269 C CA . CYS A 1 163 ? -1.783 -2.307 -12.009 1.00 96.88 163 CYS A CA 1
ATOM 1270 C C . CYS A 1 163 ? -0.356 -1.997 -11.537 1.00 96.88 163 CYS A C 1
ATOM 1272 O O . CYS A 1 163 ? 0.419 -1.428 -12.299 1.00 96.88 163 CYS A O 1
ATOM 1274 N N . TYR A 1 164 ? 0.034 -2.461 -10.345 1.00 95.38 164 TYR A N 1
ATOM 1275 C CA . TYR A 1 164 ? 1.399 -2.326 -9.820 1.00 95.38 164 TYR A CA 1
ATOM 1276 C C . TYR A 1 164 ? 2.454 -3.070 -10.649 1.00 95.38 164 TYR A C 1
ATOM 1278 O O . TYR A 1 164 ? 3.590 -2.606 -10.750 1.00 95.38 164 TYR A O 1
ATOM 1286 N N . ASP A 1 165 ? 2.090 -4.193 -11.262 1.00 95.12 165 ASP A N 1
ATOM 1287 C CA . ASP A 1 165 ? 2.927 -4.965 -12.180 1.00 95.12 165 ASP A CA 1
ATOM 1288 C C . ASP A 1 165 ? 2.900 -4.406 -13.619 1.00 95.12 165 ASP A C 1
ATOM 1290 O O . ASP A 1 165 ? 3.542 -4.965 -14.511 1.00 95.12 165 ASP A O 1
ATOM 1294 N N . THR A 1 166 ? 2.214 -3.290 -13.880 1.00 95.56 166 THR A N 1
ATOM 1295 C CA . THR A 1 166 ? 2.290 -2.576 -15.158 1.00 95.56 166 THR A CA 1
ATOM 1296 C C . THR A 1 166 ? 3.376 -1.509 -15.073 1.00 95.56 166 THR A C 1
ATOM 1298 O O . THR A 1 166 ? 3.297 -0.570 -14.285 1.00 95.56 166 THR A O 1
ATOM 1301 N N . CYS A 1 167 ? 4.422 -1.634 -15.887 1.00 95.56 167 CYS A N 1
ATOM 1302 C CA . CYS A 1 167 ? 5.556 -0.724 -15.814 1.00 95.56 167 CYS A CA 1
ATOM 1303 C C . CYS A 1 167 ? 5.140 0.725 -16.078 1.00 95.56 167 CYS A C 1
ATOM 1305 O O . CYS A 1 167 ? 4.480 1.025 -17.077 1.00 95.56 167 CYS A O 1
ATOM 1307 N N . ASN A 1 168 ? 5.616 1.627 -15.219 1.00 93.25 168 ASN A N 1
ATOM 1308 C CA . ASN A 1 168 ? 5.362 3.060 -15.278 1.00 93.25 168 ASN A CA 1
ATOM 1309 C C . ASN A 1 168 ? 3.867 3.419 -15.124 1.00 93.25 168 ASN A C 1
ATOM 1311 O O . ASN A 1 168 ? 3.431 4.457 -15.630 1.00 93.25 168 ASN A O 1
ATOM 1315 N N . SER A 1 169 ? 3.086 2.563 -14.459 1.00 94.75 169 SER A N 1
ATOM 1316 C CA . SER A 1 169 ? 1.749 2.891 -13.955 1.00 94.75 169 SER A CA 1
ATOM 1317 C C . SER A 1 169 ? 1.827 3.982 -12.886 1.00 94.75 169 SER A C 1
ATOM 1319 O O . SER A 1 169 ? 2.787 4.028 -12.127 1.00 94.75 169 SER A O 1
ATOM 1321 N N . ASP A 1 170 ? 0.805 4.820 -12.776 1.00 93.94 170 ASP A N 1
ATOM 1322 C CA . ASP A 1 170 ? 0.695 5.798 -11.690 1.00 93.94 170 ASP A CA 1
ATOM 1323 C C . ASP A 1 170 ? 0.146 5.110 -10.426 1.00 93.94 170 ASP A C 1
ATOM 1325 O O . ASP A 1 170 ? -0.924 4.493 -10.473 1.00 93.94 170 ASP A O 1
ATOM 1329 N N . LYS A 1 171 ? 0.895 5.159 -9.313 1.00 93.69 171 LYS A N 1
ATOM 1330 C CA . LYS A 1 171 ? 0.544 4.440 -8.077 1.00 93.69 171 LYS A CA 1
ATOM 1331 C C . LYS A 1 171 ? -0.767 4.965 -7.500 1.00 93.69 171 LYS A C 1
ATOM 1333 O O . LYS A 1 171 ? -1.632 4.180 -7.114 1.00 93.69 171 LYS A O 1
ATOM 1338 N N . GLU A 1 172 ? -0.920 6.281 -7.451 1.00 92.69 172 GLU A N 1
ATOM 1339 C CA . GLU A 1 172 ? -2.096 6.951 -6.914 1.00 92.69 172 GLU A CA 1
ATOM 1340 C C . GLU A 1 172 ? -3.339 6.608 -7.741 1.00 92.69 172 GLU A C 1
ATOM 1342 O O . GLU A 1 172 ? -4.413 6.375 -7.182 1.00 92.69 172 GLU A O 1
ATOM 1347 N N . LEU A 1 173 ? -3.199 6.512 -9.065 1.00 95.50 173 LEU A N 1
ATOM 1348 C CA . LEU A 1 173 ? -4.263 6.073 -9.960 1.00 95.50 173 LEU A CA 1
ATOM 1349 C C . LEU A 1 173 ? -4.653 4.611 -9.697 1.00 95.50 173 LEU A C 1
ATOM 1351 O O . LEU A 1 173 ? -5.844 4.330 -9.546 1.00 95.50 173 LEU A O 1
ATOM 1355 N N . CYS A 1 174 ? -3.671 3.711 -9.552 1.00 96.38 174 CYS A N 1
ATOM 1356 C CA . CYS A 1 174 ? -3.913 2.317 -9.168 1.00 96.38 174 CYS A CA 1
ATOM 1357 C C . CYS A 1 174 ? -4.664 2.220 -7.827 1.00 96.38 174 CYS A C 1
ATOM 1359 O O . CYS A 1 174 ? -5.663 1.507 -7.721 1.00 96.38 174 CYS A O 1
ATOM 1361 N N . ASP A 1 175 ? -4.230 2.966 -6.807 1.00 94.88 175 ASP A N 1
ATOM 1362 C CA . ASP A 1 175 ? -4.858 2.979 -5.480 1.00 94.88 175 ASP A CA 1
ATOM 1363 C C . ASP A 1 175 ? -6.287 3.549 -5.511 1.00 94.88 175 ASP A C 1
ATOM 1365 O O . ASP A 1 175 ? -7.188 3.061 -4.819 1.00 94.88 175 ASP A O 1
ATOM 1369 N N . LEU A 1 176 ? -6.531 4.581 -6.324 1.00 95.06 176 LEU A N 1
ATOM 1370 C CA . LEU A 1 176 ? -7.865 5.154 -6.500 1.00 95.06 176 LEU A CA 1
ATOM 1371 C C . LEU A 1 176 ? -8.820 4.181 -7.194 1.00 95.06 176 LEU A C 1
ATOM 1373 O O . LEU A 1 176 ? -9.980 4.074 -6.782 1.00 95.06 176 LEU A O 1
ATOM 1377 N N . ASP A 1 177 ? -8.356 3.469 -8.218 1.00 96.94 177 ASP A N 1
ATOM 1378 C CA . ASP A 1 177 ? -9.154 2.449 -8.899 1.00 96.94 177 ASP A CA 1
ATOM 1379 C C . ASP A 1 177 ? -9.438 1.254 -7.988 1.00 96.94 177 ASP A C 1
ATOM 1381 O O . ASP A 1 177 ? -10.576 0.776 -7.944 1.00 96.94 177 ASP A O 1
ATOM 1385 N N . PHE A 1 178 ? -8.470 0.861 -7.159 1.00 95.19 178 PHE A N 1
ATOM 1386 C CA . PHE A 1 178 ? -8.666 -0.138 -6.113 1.00 95.19 178 PHE A CA 1
ATOM 1387 C C . PHE A 1 178 ? -9.784 0.264 -5.142 1.00 95.19 178 PHE A C 1
ATOM 1389 O O . PHE A 1 178 ? -10.738 -0.492 -4.937 1.00 95.19 178 PHE A O 1
ATOM 1396 N N . LYS A 1 179 ? -9.752 1.497 -4.618 1.00 93.81 179 LYS A N 1
ATOM 1397 C CA . LYS A 1 179 ? -10.828 2.024 -3.762 1.00 93.81 179 LYS A CA 1
ATOM 1398 C C . LYS A 1 179 ? -12.186 1.982 -4.457 1.00 93.81 179 LYS A C 1
ATOM 1400 O O . LYS A 1 179 ? -13.171 1.563 -3.853 1.00 93.81 179 LYS A O 1
ATOM 1405 N N . ARG A 1 180 ? -12.264 2.443 -5.709 1.00 94.81 180 ARG A N 1
ATOM 1406 C CA . ARG A 1 180 ? -13.521 2.446 -6.477 1.00 94.81 180 ARG A CA 1
ATOM 1407 C C . ARG A 1 180 ? -14.063 1.031 -6.644 1.00 94.81 180 ARG A C 1
ATOM 1409 O O . ARG A 1 180 ? -15.260 0.827 -6.454 1.00 94.81 180 ARG A O 1
ATOM 1416 N N . CYS A 1 181 ? -13.192 0.072 -6.950 1.00 94.75 181 CYS A N 1
ATOM 1417 C CA . CYS A 1 181 ? -13.555 -1.332 -7.070 1.00 94.75 181 CYS A CA 1
ATOM 1418 C C . CYS A 1 181 ? -14.140 -1.872 -5.756 1.00 94.75 181 CYS A C 1
ATOM 1420 O O . CYS A 1 181 ? -15.266 -2.366 -5.750 1.00 94.75 181 CYS A O 1
ATOM 1422 N N . LEU A 1 182 ? -13.447 -1.678 -4.627 1.00 90.62 182 LEU A N 1
ATOM 1423 C CA . LEU A 1 182 ? -13.918 -2.143 -3.317 1.00 90.62 182 LEU A CA 1
ATOM 1424 C C . LEU A 1 182 ? -15.291 -1.559 -2.949 1.00 90.62 182 LEU A C 1
ATOM 1426 O O . LEU A 1 182 ? -16.191 -2.279 -2.522 1.00 90.62 182 LEU A O 1
ATOM 1430 N N . TYR A 1 183 ? -15.475 -0.250 -3.141 1.00 89.94 183 TYR A N 1
ATOM 1431 C CA . TYR A 1 183 ? -16.728 0.426 -2.798 1.00 89.94 183 TYR A CA 1
ATOM 1432 C C . TYR A 1 183 ? -17.890 -0.028 -3.684 1.00 89.94 183 TYR A C 1
ATOM 1434 O O . TYR A 1 183 ? -19.006 -0.166 -3.188 1.00 89.94 183 TYR A O 1
ATOM 1442 N N . LYS A 1 184 ? -17.626 -0.319 -4.964 1.00 91.06 184 LYS A N 1
ATOM 1443 C CA . LYS A 1 184 ? -18.628 -0.852 -5.891 1.00 91.06 184 LYS A CA 1
ATOM 1444 C C . LYS A 1 184 ? -19.198 -2.186 -5.401 1.00 91.06 184 LYS A C 1
ATOM 1446 O O . LYS A 1 184 ? -20.408 -2.369 -5.476 1.00 91.06 184 LYS A O 1
ATOM 1451 N N . HIS A 1 185 ? -18.363 -3.079 -4.867 1.00 86.81 185 HIS A N 1
ATOM 1452 C CA . HIS A 1 185 ? -18.828 -4.337 -4.268 1.00 86.81 185 HIS A CA 1
ATOM 1453 C C . HIS A 1 185 ? -19.576 -4.126 -2.947 1.00 86.81 185 HIS A C 1
ATOM 1455 O O . HIS A 1 185 ? -20.484 -4.879 -2.622 1.00 86.81 185 HIS A O 1
ATOM 1461 N N . CYS A 1 186 ? -19.276 -3.069 -2.193 1.00 85.69 186 CYS A N 1
ATOM 1462 C CA . CYS A 1 186 ? -20.085 -2.738 -1.020 1.00 85.69 186 CYS A CA 1
ATOM 1463 C C . CYS A 1 186 ? -21.483 -2.227 -1.369 1.00 85.69 186 CYS A C 1
ATOM 1465 O O . CYS A 1 186 ? -22.399 -2.371 -0.567 1.00 85.69 186 CYS A O 1
ATOM 1467 N N . ASP A 1 187 ? -21.659 -1.624 -2.542 1.00 85.56 187 ASP A N 1
ATOM 1468 C CA . ASP A 1 187 ? -22.950 -1.089 -2.975 1.00 85.56 187 ASP A CA 1
ATOM 1469 C C . ASP A 1 187 ? -23.879 -2.162 -3.579 1.00 85.56 187 ASP A C 1
ATOM 1471 O O . ASP A 1 187 ? -25.039 -1.858 -3.859 1.00 85.56 187 ASP A O 1
ATOM 1475 N N . THR A 1 188 ? -23.412 -3.408 -3.762 1.00 81.81 188 THR A N 1
ATOM 1476 C CA . THR A 1 188 ? -24.245 -4.522 -4.260 1.00 81.81 188 THR A CA 1
ATOM 1477 C C . THR A 1 188 ? -25.100 -5.191 -3.183 1.00 81.81 188 THR A C 1
ATOM 1479 O O . THR A 1 188 ? -25.965 -5.993 -3.521 1.00 81.81 188 THR A O 1
ATOM 1482 N N . TYR A 1 189 ? -24.890 -4.876 -1.903 1.00 75.31 189 TYR A N 1
ATOM 1483 C CA . TYR A 1 189 ? -25.720 -5.375 -0.804 1.00 75.31 189 TYR A CA 1
ATOM 1484 C C . TYR A 1 189 ? -27.144 -4.788 -0.837 1.00 75.31 189 TYR A C 1
ATOM 1486 O O . TYR A 1 189 ? -27.348 -3.627 -1.200 1.00 75.31 189 TYR A O 1
ATOM 1494 N N . ASP A 1 190 ? -28.137 -5.584 -0.420 1.00 72.06 190 ASP A N 1
ATOM 1495 C CA . ASP A 1 190 ? -29.543 -5.164 -0.375 1.00 72.06 190 ASP A CA 1
ATOM 1496 C C . ASP A 1 190 ? -29.750 -3.926 0.505 1.00 72.06 190 ASP A C 1
ATOM 1498 O O . ASP A 1 190 ? -29.187 -3.804 1.586 1.00 72.06 190 ASP A O 1
ATOM 1502 N N . LYS A 1 191 ? -30.643 -3.018 0.103 1.00 72.00 191 LYS A N 1
ATOM 1503 C CA . LYS A 1 191 ? -30.958 -1.790 0.863 1.00 72.00 191 LYS A CA 1
ATOM 1504 C C . LYS A 1 191 ? -31.980 -2.018 1.987 1.00 72.00 191 LYS A C 1
ATOM 1506 O O . LYS A 1 191 ? -32.852 -1.184 2.220 1.00 72.00 191 LYS A O 1
ATOM 1511 N N . SER A 1 192 ? -31.914 -3.166 2.658 1.00 70.69 192 SER A N 1
ATOM 1512 C CA . SER A 1 192 ? -32.712 -3.445 3.859 1.00 70.69 192 SER A CA 1
ATOM 1513 C C . SER A 1 192 ? -32.048 -2.840 5.104 1.00 70.69 192 SER A C 1
ATOM 1515 O O . SER A 1 192 ? -30.889 -2.439 5.056 1.00 70.69 192 SER A O 1
ATOM 1517 N N . LEU A 1 193 ? -32.745 -2.787 6.246 1.00 61.12 193 LEU A N 1
ATOM 1518 C CA . LEU A 1 193 ? -32.157 -2.276 7.496 1.00 61.12 193 LEU A CA 1
ATOM 1519 C C . LEU A 1 193 ? -30.922 -3.093 7.934 1.00 61.12 193 LEU A C 1
ATOM 1521 O O . LEU A 1 193 ? -29.947 -2.534 8.430 1.00 61.12 193 LEU A O 1
ATOM 1525 N N . ALA A 1 194 ? -30.950 -4.412 7.704 1.00 63.31 194 ALA A N 1
ATOM 1526 C CA . ALA A 1 194 ? -29.805 -5.299 7.908 1.00 63.31 194 ALA A CA 1
ATOM 1527 C C . ALA A 1 194 ? -28.706 -5.059 6.860 1.00 63.31 194 ALA A C 1
ATOM 1529 O O . ALA A 1 194 ? -27.520 -5.084 7.178 1.00 63.31 194 ALA A O 1
ATOM 1530 N N . GLY A 1 195 ? -29.094 -4.763 5.621 1.00 68.25 195 GLY A N 1
ATOM 1531 C CA . GLY A 1 195 ? -28.158 -4.451 4.553 1.00 68.25 195 GLY A CA 1
ATOM 1532 C C . GLY A 1 195 ? -27.465 -3.093 4.697 1.00 68.25 195 GLY A C 1
ATOM 1533 O O . GLY A 1 195 ? -26.289 -2.997 4.376 1.00 68.25 195 GLY A O 1
ATOM 1534 N N . ASP A 1 196 ? -28.097 -2.073 5.289 1.00 75.00 196 ASP A N 1
ATOM 1535 C CA . ASP A 1 196 ? -27.437 -0.787 5.585 1.00 75.00 196 ASP A CA 1
ATOM 1536 C C . ASP A 1 196 ? -26.279 -0.952 6.587 1.00 75.00 196 ASP A C 1
ATOM 1538 O O . ASP A 1 196 ? -25.226 -0.324 6.445 1.00 75.00 196 ASP A O 1
ATOM 1542 N N . LEU A 1 197 ? -26.429 -1.851 7.569 1.00 74.88 197 LEU A N 1
ATOM 1543 C CA . LEU A 1 197 ? -25.347 -2.205 8.492 1.00 74.88 197 LEU A CA 1
ATOM 1544 C C . LEU A 1 197 ? -24.197 -2.919 7.760 1.00 74.88 197 LEU A C 1
ATOM 1546 O O . LEU A 1 197 ? -23.034 -2.563 7.958 1.00 74.88 197 LEU A O 1
ATOM 1550 N N . MET A 1 198 ? -24.518 -3.859 6.865 1.00 74.06 198 MET A N 1
ATOM 1551 C CA . MET A 1 198 ? -23.527 -4.580 6.054 1.00 74.06 198 MET A CA 1
ATOM 1552 C C . MET A 1 198 ? -22.792 -3.651 5.079 1.00 74.06 198 MET A C 1
ATOM 1554 O O . MET A 1 198 ? -21.568 -3.707 4.986 1.00 74.06 198 MET A O 1
ATOM 1558 N N . ILE A 1 199 ? -23.499 -2.725 4.423 1.00 81.75 199 ILE A N 1
ATOM 1559 C CA . ILE A 1 199 ? -22.913 -1.709 3.534 1.00 81.75 199 ILE A CA 1
ATOM 1560 C C . ILE A 1 199 ? -21.918 -0.837 4.307 1.00 81.75 199 ILE A C 1
ATOM 1562 O O . ILE A 1 199 ? -20.820 -0.568 3.816 1.00 81.75 199 ILE A O 1
ATOM 1566 N N . LYS A 1 200 ? -22.271 -0.390 5.521 1.00 82.06 200 LYS A N 1
ATOM 1567 C CA . LYS A 1 200 ? -21.378 0.425 6.363 1.00 82.06 200 LYS A CA 1
ATOM 1568 C C . LYS A 1 200 ? -20.143 -0.350 6.808 1.00 82.06 200 LYS A C 1
ATOM 1570 O O . LYS A 1 200 ? -19.041 0.183 6.685 1.00 82.06 200 LYS A O 1
ATOM 1575 N N . GLY A 1 201 ? -20.313 -1.589 7.271 1.00 79.06 201 GLY A N 1
ATOM 1576 C CA . GLY A 1 201 ? -19.199 -2.466 7.641 1.00 79.06 201 GLY A CA 1
ATOM 1577 C C . GLY A 1 201 ? -18.262 -2.724 6.459 1.00 79.06 201 GLY A C 1
ATOM 1578 O O . GLY A 1 201 ? -17.054 -2.516 6.559 1.00 79.06 201 GLY A O 1
ATOM 1579 N N . CYS A 1 202 ? -18.833 -3.048 5.29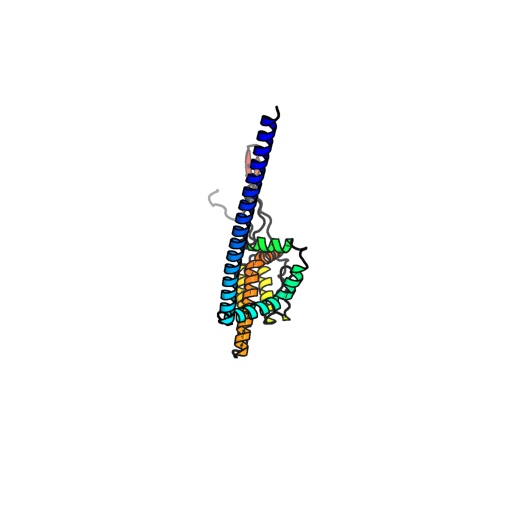8 1.00 82.06 202 CYS A N 1
ATOM 1580 C CA . CYS A 1 202 ? -18.099 -3.239 4.054 1.00 82.06 202 CYS A CA 1
ATOM 1581 C C . CYS A 1 202 ? -17.311 -1.986 3.653 1.00 82.06 202 CYS A C 1
ATOM 1583 O O . CYS A 1 202 ? -16.109 -2.061 3.406 1.00 82.06 202 CYS A O 1
ATOM 1585 N N . LYS A 1 203 ? -17.946 -0.804 3.651 1.00 85.31 203 LYS A N 1
ATOM 1586 C CA . LYS A 1 203 ? -17.275 0.466 3.324 1.00 85.31 203 LYS A CA 1
ATOM 1587 C C . LYS A 1 203 ? -16.176 0.820 4.324 1.00 85.31 203 LYS A C 1
ATOM 1589 O O . LYS A 1 203 ? -15.175 1.414 3.927 1.00 85.31 203 LYS A O 1
ATOM 1594 N N . ALA A 1 204 ? -16.342 0.473 5.600 1.00 82.25 204 ALA A N 1
ATOM 1595 C CA . ALA A 1 204 ? -15.315 0.674 6.617 1.00 82.25 204 ALA A CA 1
ATOM 1596 C C . ALA A 1 204 ? -14.084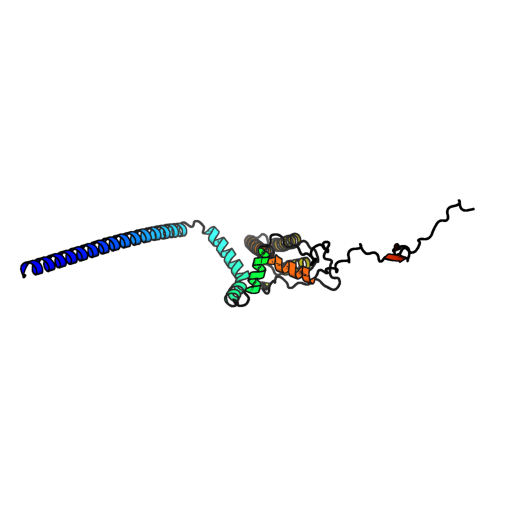 -0.208 6.355 1.00 82.25 204 ALA A C 1
ATOM 1598 O O . ALA A 1 204 ? -12.967 0.307 6.318 1.00 82.25 204 ALA A O 1
ATOM 1599 N N . ALA A 1 205 ? -14.286 -1.497 6.085 1.00 80.62 205 ALA A N 1
ATOM 1600 C CA . ALA A 1 205 ? -13.212 -2.419 5.727 1.00 80.62 205 ALA A CA 1
ATOM 1601 C C . ALA A 1 205 ? -12.536 -2.043 4.396 1.00 80.62 205 ALA A C 1
ATOM 1603 O O . ALA A 1 205 ? -11.311 -1.993 4.321 1.00 80.62 205 ALA A O 1
ATOM 1604 N N . ALA A 1 206 ? -13.309 -1.662 3.374 1.00 85.38 206 ALA A N 1
ATOM 1605 C CA . ALA A 1 206 ? -12.785 -1.142 2.111 1.00 85.38 206 ALA A CA 1
ATOM 1606 C C . ALA A 1 206 ? -11.907 0.102 2.319 1.00 85.38 206 ALA A C 1
ATOM 1608 O O . ALA A 1 206 ? -10.848 0.243 1.708 1.00 85.38 206 ALA A O 1
ATOM 1609 N N . LYS A 1 207 ? -12.326 1.005 3.215 1.00 85.38 207 LYS A N 1
ATOM 1610 C CA . LYS A 1 207 ? -11.530 2.173 3.592 1.00 85.38 207 LYS A CA 1
ATOM 1611 C C . LYS A 1 2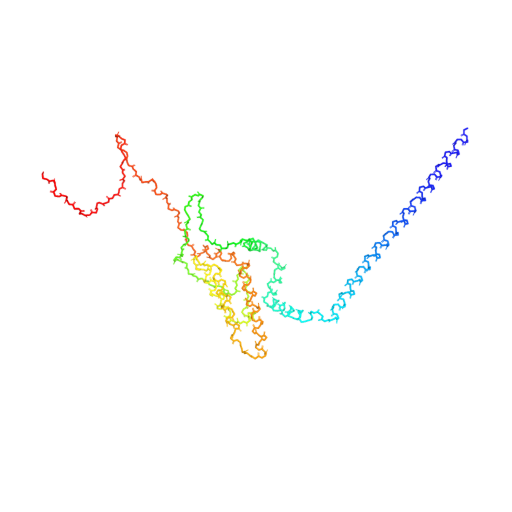07 ? -10.237 1.765 4.292 1.00 85.38 207 LYS A C 1
ATOM 1613 O O . LYS A 1 207 ? -9.205 2.339 3.973 1.00 85.38 207 LYS A O 1
ATOM 1618 N N . MET A 1 208 ? -10.277 0.797 5.210 1.00 83.06 208 MET A N 1
ATOM 1619 C CA . MET A 1 208 ? -9.076 0.287 5.881 1.00 83.06 208 MET A CA 1
ATOM 1620 C C . MET A 1 208 ? -8.089 -0.332 4.889 1.00 83.06 208 MET A C 1
ATOM 1622 O O . MET A 1 208 ? -6.914 0.020 4.932 1.00 83.06 208 MET A O 1
ATOM 1626 N N . LEU A 1 209 ? -8.562 -1.175 3.964 1.00 83.62 209 LEU A N 1
ATOM 1627 C CA . LEU A 1 209 ? -7.744 -1.777 2.903 1.00 83.62 209 LEU A CA 1
ATOM 1628 C C . LEU A 1 209 ? -7.059 -0.703 2.051 1.00 83.62 209 LEU A C 1
ATOM 1630 O O . LEU A 1 209 ? -5.836 -0.689 1.944 1.00 83.62 209 LEU A O 1
ATOM 1634 N N . PHE A 1 210 ? -7.830 0.250 1.522 1.00 87.12 210 PHE A N 1
ATOM 1635 C CA . PHE A 1 210 ? -7.292 1.372 0.748 1.00 87.12 210 PHE A CA 1
ATOM 1636 C C . PHE A 1 210 ? -6.317 2.236 1.561 1.00 87.12 210 PHE A C 1
ATOM 1638 O O . PHE A 1 210 ? -5.262 2.626 1.072 1.00 87.12 210 PHE A O 1
ATOM 1645 N N . THR A 1 211 ? -6.633 2.542 2.823 1.00 85.75 211 THR A N 1
ATOM 1646 C CA . THR A 1 211 ? -5.717 3.292 3.691 1.00 85.75 211 THR A CA 1
ATOM 1647 C C . THR A 1 211 ? -4.420 2.514 3.941 1.00 85.75 211 THR A C 1
ATOM 1649 O O . THR A 1 211 ? -3.349 3.115 3.985 1.00 85.75 211 THR A O 1
ATOM 1652 N N . GLY A 1 212 ? -4.480 1.186 4.036 1.00 84.06 212 GLY A N 1
ATOM 1653 C CA . GLY A 1 212 ? -3.299 0.328 4.087 1.00 84.06 212 GLY A CA 1
ATOM 1654 C C . GLY A 1 212 ? -2.432 0.437 2.829 1.00 84.06 212 GLY A C 1
ATOM 1655 O O . GLY A 1 212 ? -1.221 0.606 2.946 1.00 84.06 212 GLY A O 1
ATOM 1656 N N . THR A 1 213 ? -3.025 0.418 1.628 1.00 85.81 213 THR A N 1
ATOM 1657 C CA . THR A 1 213 ? -2.252 0.480 0.370 1.00 85.81 213 THR A CA 1
ATOM 1658 C C . THR A 1 213 ? -1.602 1.841 0.130 1.00 85.81 213 THR A C 1
ATOM 1660 O O . THR A 1 213 ? -0.453 1.905 -0.318 1.00 85.81 213 THR A O 1
ATOM 1663 N N . ILE A 1 214 ? -2.275 2.940 0.483 1.00 87.25 214 ILE A N 1
ATOM 1664 C CA . ILE A 1 214 ? -1.671 4.277 0.367 1.00 87.25 214 ILE A CA 1
ATOM 1665 C C . ILE A 1 214 ? -0.537 4.474 1.378 1.00 87.25 214 ILE A C 1
ATOM 1667 O O . ILE A 1 214 ? 0.467 5.083 1.032 1.00 87.25 214 ILE A O 1
ATOM 1671 N N . THR A 1 215 ? -0.670 3.947 2.603 1.00 82.69 215 THR A N 1
ATOM 1672 C CA . THR A 1 215 ? 0.308 4.190 3.677 1.00 82.69 215 THR A CA 1
ATOM 1673 C C . THR A 1 215 ? 1.496 3.241 3.619 1.00 82.69 215 THR A C 1
ATOM 1675 O O . THR A 1 215 ? 2.616 3.669 3.842 1.00 82.69 215 THR A O 1
ATOM 1678 N N . LEU A 1 216 ? 1.283 1.962 3.307 1.00 83.88 216 LEU A N 1
ATOM 1679 C CA . LEU A 1 216 ? 2.318 0.922 3.388 1.00 83.88 216 LEU A CA 1
ATOM 1680 C C . LEU A 1 216 ? 2.682 0.328 2.018 1.00 83.88 216 LEU A C 1
ATOM 1682 O O . LEU A 1 216 ? 3.593 -0.491 1.913 1.00 83.88 216 LEU A O 1
ATOM 1686 N N . GLY A 1 217 ? 1.989 0.727 0.949 1.00 87.38 217 GLY A N 1
ATOM 1687 C CA . GLY A 1 217 ? 2.138 0.119 -0.375 1.00 87.38 217 GLY A CA 1
ATOM 1688 C C . GLY A 1 217 ? 3.306 0.639 -1.211 1.00 87.38 217 GLY A C 1
ATOM 1689 O O . GLY A 1 217 ? 3.527 0.108 -2.295 1.00 87.38 217 GLY A O 1
ATOM 1690 N N . CYS A 1 218 ? 4.055 1.651 -0.756 1.00 89.94 218 CYS A N 1
ATOM 1691 C CA . CYS A 1 218 ? 5.156 2.241 -1.530 1.00 89.94 218 CYS A CA 1
ATOM 1692 C C . CYS A 1 218 ? 6.222 1.203 -1.903 1.00 89.94 218 CYS A C 1
ATOM 1694 O O . CYS A 1 218 ? 6.592 1.063 -3.067 1.00 89.94 218 CYS A O 1
ATOM 1696 N N . LYS A 1 219 ? 6.650 0.404 -0.919 1.00 87.94 219 LYS A N 1
ATOM 1697 C CA . LYS A 1 219 ? 7.616 -0.678 -1.121 1.00 87.94 219 LYS A CA 1
ATOM 1698 C C . LYS A 1 219 ? 7.095 -1.723 -2.108 1.00 87.94 219 LYS A C 1
ATOM 1700 O O . LYS A 1 219 ? 7.787 -2.041 -3.067 1.00 87.94 219 LYS A O 1
ATOM 1705 N N . SER A 1 220 ? 5.865 -2.205 -1.914 1.00 90.00 220 SER A N 1
ATOM 1706 C CA . SER A 1 220 ? 5.234 -3.194 -2.799 1.00 90.00 220 SER A CA 1
ATOM 1707 C C . SER A 1 220 ? 5.120 -2.687 -4.239 1.00 90.00 220 SER A C 1
ATOM 1709 O O . SER A 1 220 ? 5.376 -3.436 -5.181 1.00 90.00 220 SER A O 1
ATOM 1711 N N . TYR A 1 221 ? 4.797 -1.404 -4.413 1.00 93.00 221 TYR A N 1
ATOM 1712 C CA . TYR A 1 221 ? 4.776 -0.749 -5.715 1.00 93.00 221 TYR A CA 1
ATOM 1713 C C . TYR A 1 221 ? 6.175 -0.711 -6.344 1.00 93.00 221 TYR A C 1
ATOM 1715 O O . TYR A 1 221 ? 6.361 -1.222 -7.445 1.00 93.00 221 TYR A O 1
ATOM 1723 N N . LEU A 1 222 ? 7.182 -0.182 -5.642 1.00 92.25 222 LEU A N 1
ATOM 1724 C CA . LEU A 1 222 ? 8.551 -0.079 -6.160 1.00 92.25 222 LEU A CA 1
ATOM 1725 C C . LEU A 1 222 ? 9.164 -1.450 -6.477 1.00 92.25 222 LEU A C 1
ATOM 1727 O O . LEU A 1 222 ? 9.829 -1.600 -7.502 1.00 92.25 222 LEU A O 1
ATOM 1731 N N . ASP A 1 223 ? 8.913 -2.459 -5.642 1.00 91.19 223 ASP A N 1
ATOM 1732 C CA . ASP A 1 223 ? 9.371 -3.832 -5.863 1.00 91.19 223 ASP A CA 1
ATOM 1733 C C . ASP A 1 223 ? 8.682 -4.469 -7.081 1.00 91.19 223 ASP A C 1
ATOM 1735 O O . ASP A 1 223 ? 9.315 -5.213 -7.835 1.00 91.19 223 ASP A O 1
ATOM 1739 N N . SER A 1 224 ? 7.409 -4.155 -7.327 1.00 93.62 224 SER A N 1
ATOM 1740 C CA . SER A 1 224 ? 6.683 -4.592 -8.528 1.00 93.62 224 SER A CA 1
ATOM 1741 C C . SER A 1 224 ? 7.211 -3.905 -9.780 1.00 93.62 224 SER A C 1
ATOM 1743 O O . SER A 1 224 ? 7.603 -4.579 -10.737 1.00 93.62 224 SER A O 1
ATOM 1745 N N . GLN A 1 225 ? 7.392 -2.584 -9.722 1.00 95.19 225 GLN A N 1
ATOM 1746 C CA . GLN A 1 225 ? 8.006 -1.801 -10.791 1.00 95.19 225 GLN A CA 1
ATOM 1747 C C . GLN A 1 225 ? 9.418 -2.302 -11.123 1.00 95.19 225 GLN A C 1
ATOM 1749 O O . GLN A 1 225 ? 9.760 -2.471 -12.288 1.00 95.19 225 GLN A O 1
ATOM 1754 N N . LYS A 1 226 ? 10.223 -2.657 -10.119 1.00 93.25 226 LYS A N 1
ATOM 1755 C CA . LYS A 1 226 ? 11.571 -3.208 -10.316 1.00 93.25 226 LYS A CA 1
ATOM 1756 C C . LYS A 1 226 ? 11.582 -4.556 -11.046 1.00 93.25 226 LYS A C 1
ATOM 1758 O O . LYS A 1 226 ? 12.546 -4.848 -11.752 1.00 93.25 226 LYS A O 1
ATOM 1763 N N . ARG A 1 227 ? 10.550 -5.388 -10.870 1.00 92.50 227 ARG A N 1
ATOM 1764 C CA . ARG A 1 227 ? 10.420 -6.697 -11.540 1.00 92.50 227 ARG A CA 1
ATOM 1765 C C . ARG A 1 227 ? 9.854 -6.568 -12.957 1.00 92.50 227 ARG A C 1
ATOM 1767 O O . ARG A 1 227 ? 10.287 -7.293 -13.854 1.00 92.50 227 ARG A O 1
ATOM 1774 N N . THR A 1 228 ? 8.915 -5.644 -13.161 1.00 94.62 228 THR A N 1
ATOM 1775 C CA . THR A 1 228 ? 8.183 -5.477 -14.428 1.00 94.62 228 THR A CA 1
ATOM 1776 C C . THR A 1 228 ? 8.826 -4.476 -15.391 1.00 94.62 228 THR A C 1
ATOM 1778 O O . THR A 1 228 ? 8.685 -4.595 -16.609 1.00 94.62 228 THR A O 1
ATOM 1781 N N . CYS A 1 229 ? 9.576 -3.496 -14.887 1.00 94.62 229 CYS A N 1
ATOM 1782 C CA . CYS A 1 229 ? 10.250 -2.511 -15.717 1.00 94.62 229 CYS A CA 1
ATOM 1783 C C . CYS A 1 229 ? 11.639 -2.973 -16.143 1.00 94.62 229 CYS A C 1
ATOM 1785 O O . CYS A 1 229 ? 12.449 -3.463 -15.359 1.00 94.62 229 CYS A O 1
ATOM 1787 N N . TYR A 1 230 ? 11.944 -2.726 -17.408 1.00 92.94 230 TYR A N 1
ATOM 1788 C CA . TYR A 1 230 ? 13.275 -2.818 -17.971 1.00 92.94 230 TYR A CA 1
ATOM 1789 C C . TYR A 1 230 ? 13.872 -1.417 -18.114 1.00 92.94 230 TYR A C 1
ATOM 1791 O O . TYR A 1 230 ? 13.279 -0.518 -18.717 1.00 92.94 230 TYR A O 1
ATOM 1799 N N . CYS A 1 231 ? 15.080 -1.252 -17.584 1.00 90.62 231 CYS A N 1
ATOM 1800 C CA . CYS A 1 231 ? 15.884 -0.050 -17.739 1.00 90.62 231 CYS A CA 1
ATOM 1801 C C . CYS A 1 231 ? 16.951 -0.314 -18.799 1.00 90.62 231 CYS A C 1
ATOM 1803 O O . CYS A 1 231 ? 17.836 -1.148 -18.607 1.00 90.62 231 CYS A O 1
ATOM 1805 N N . ALA A 1 232 ? 16.848 0.374 -19.937 1.00 84.94 232 ALA A N 1
ATOM 1806 C CA . ALA A 1 232 ? 17.857 0.272 -20.982 1.00 84.94 232 ALA A CA 1
ATOM 1807 C C . ALA A 1 232 ? 19.211 0.787 -20.463 1.00 84.94 232 ALA A C 1
ATOM 1809 O O . ALA A 1 232 ? 19.225 1.742 -19.689 1.00 84.94 232 ALA A O 1
ATOM 1810 N N . PRO A 1 233 ? 20.345 0.209 -20.894 1.00 78.50 233 PRO A N 1
ATOM 1811 C CA . PRO A 1 233 ? 21.647 0.750 -20.539 1.00 78.50 233 PRO A CA 1
ATOM 1812 C C . PRO A 1 233 ? 21.782 2.189 -21.061 1.00 78.50 233 PRO A C 1
ATOM 1814 O O . PRO A 1 233 ? 21.244 2.503 -22.135 1.00 78.50 233 PRO A O 1
ATOM 1817 N N . PRO A 1 234 ? 22.497 3.067 -20.334 1.00 70.25 234 PRO A N 1
ATOM 1818 C CA . PRO A 1 234 ? 22.747 4.422 -20.795 1.00 70.25 234 PRO A CA 1
ATOM 1819 C C . PRO A 1 234 ? 23.402 4.357 -22.175 1.00 70.25 234 PRO A C 1
ATOM 1821 O O . PRO A 1 234 ? 24.392 3.654 -22.390 1.00 70.25 234 PRO A O 1
ATOM 1824 N N . LYS A 1 235 ? 22.818 5.060 -23.150 1.00 64.31 235 LYS A N 1
ATOM 1825 C CA . LYS A 1 235 ? 23.457 5.192 -24.460 1.00 64.31 235 LYS A CA 1
ATOM 1826 C C . LYS A 1 235 ? 24.763 5.961 -24.245 1.00 64.31 235 LYS A C 1
ATOM 1828 O O . LYS A 1 235 ? 24.706 7.011 -23.602 1.00 64.31 235 LYS A O 1
ATOM 1833 N N . PRO A 1 236 ? 25.907 5.502 -24.782 1.00 56.53 236 PRO A N 1
ATOM 1834 C CA . PRO A 1 236 ? 27.120 6.306 -24.757 1.00 56.53 236 PRO A CA 1
ATOM 1835 C C . PRO A 1 236 ? 26.812 7.672 -25.381 1.00 56.53 236 PRO A C 1
ATOM 1837 O O . PRO A 1 236 ? 26.146 7.741 -26.423 1.00 56.53 236 PRO A O 1
ATOM 1840 N N . GLN A 1 237 ? 27.231 8.747 -24.704 1.00 57.75 237 GLN A N 1
ATOM 1841 C CA . GLN A 1 237 ? 27.048 10.113 -25.191 1.00 57.75 237 GLN A CA 1
ATOM 1842 C C . GLN A 1 237 ? 27.562 10.199 -26.629 1.00 57.75 237 GLN A C 1
ATOM 1844 O O . GLN A 1 237 ? 28.637 9.709 -26.975 1.00 57.75 237 GLN A O 1
ATOM 1849 N N . ARG A 1 238 ? 26.737 10.771 -27.501 1.00 52.19 238 ARG A N 1
ATOM 1850 C CA . ARG A 1 238 ? 26.898 10.746 -28.957 1.00 52.19 238 ARG A CA 1
ATOM 1851 C C . ARG A 1 238 ? 27.923 11.784 -29.439 1.00 52.19 238 ARG A C 1
ATOM 1853 O O . ARG A 1 238 ? 27.738 12.345 -30.519 1.00 52.19 238 ARG A O 1
ATOM 1860 N N . ASP A 1 239 ? 28.980 12.013 -28.665 1.00 56.03 239 ASP A N 1
ATOM 1861 C CA . ASP A 1 239 ? 29.909 13.128 -28.870 1.00 56.03 239 ASP A CA 1
ATOM 1862 C C . ASP A 1 239 ? 31.283 12.686 -29.391 1.00 56.03 239 ASP A C 1
ATOM 1864 O O . ASP A 1 239 ? 31.984 13.481 -30.013 1.00 56.03 239 ASP A O 1
ATOM 1868 N N . GLU A 1 240 ? 31.624 11.397 -29.327 1.00 54.50 240 GLU A N 1
ATOM 1869 C CA . GLU A 1 240 ? 32.771 10.856 -30.064 1.00 54.50 240 GLU A CA 1
ATOM 1870 C C . GLU A 1 240 ? 32.306 10.066 -31.287 1.00 54.50 240 GLU A C 1
ATOM 1872 O O . GLU A 1 240 ? 32.245 8.837 -31.316 1.00 54.50 240 GLU A O 1
ATOM 1877 N N . LYS A 1 241 ? 31.987 10.789 -32.367 1.00 53.81 241 LYS A N 1
ATOM 1878 C CA . LYS A 1 241 ? 32.052 10.172 -33.696 1.00 53.81 241 LYS A CA 1
ATOM 1879 C C . LYS A 1 241 ? 33.517 9.778 -33.937 1.00 53.81 241 LYS A C 1
ATOM 1881 O O . LYS A 1 241 ? 34.360 10.676 -33.904 1.00 53.81 241 LYS A O 1
ATOM 1886 N N . PRO A 1 242 ? 33.841 8.504 -34.227 1.00 55.50 242 PRO A N 1
ATOM 1887 C CA . PRO A 1 242 ? 35.211 8.120 -34.545 1.00 55.50 242 PRO A CA 1
ATOM 1888 C C . PRO A 1 242 ? 35.681 8.919 -35.767 1.00 55.50 242 PRO A C 1
ATOM 1890 O O . PRO A 1 242 ? 35.078 8.839 -36.846 1.00 55.50 242 PRO A O 1
ATOM 1893 N N . TYR A 1 243 ? 36.721 9.733 -35.575 1.00 62.62 243 TYR A N 1
ATOM 189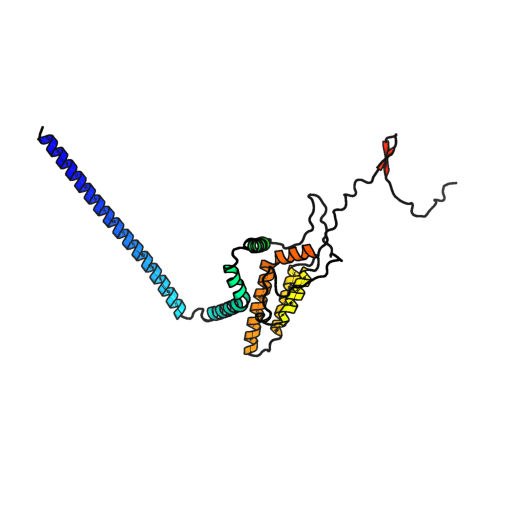4 C CA . TYR A 1 243 ? 37.360 10.518 -36.625 1.00 62.62 243 TYR A CA 1
ATOM 1895 C C . TYR A 1 243 ? 38.743 9.940 -36.928 1.00 62.62 243 TYR A C 1
ATOM 1897 O O . TYR A 1 243 ? 39.462 9.514 -36.028 1.00 62.62 243 TYR A O 1
ATOM 1905 N N . TYR A 1 244 ? 39.130 9.945 -38.199 1.00 58.38 244 TYR A N 1
ATOM 1906 C CA . TYR A 1 244 ? 40.492 9.633 -38.627 1.00 58.38 244 TYR A CA 1
ATOM 1907 C C . TYR A 1 244 ? 41.221 10.946 -38.908 1.00 58.38 244 TYR A C 1
ATOM 1909 O O . TYR A 1 244 ? 40.630 11.858 -39.487 1.00 58.38 244 TYR A O 1
ATOM 1917 N N . LYS A 1 245 ? 42.481 11.061 -38.480 1.00 62.16 245 LYS A N 1
ATOM 1918 C CA . LYS A 1 245 ? 43.323 12.238 -38.724 1.00 62.16 245 LYS A CA 1
ATOM 1919 C C . LYS A 1 245 ? 44.340 11.888 -39.809 1.00 62.16 245 LYS A C 1
ATOM 1921 O O . LYS A 1 245 ? 45.043 10.891 -39.658 1.00 62.16 245 LYS A O 1
ATOM 1926 N N . ASN A 1 246 ? 44.387 12.646 -40.904 1.00 68.38 246 ASN A N 1
ATOM 1927 C CA . ASN A 1 246 ? 45.420 12.446 -41.926 1.00 68.38 246 ASN A CA 1
ATOM 1928 C C . ASN A 1 246 ? 46.772 13.029 -41.463 1.00 68.38 246 ASN A C 1
ATOM 1930 O O . ASN A 1 246 ? 46.846 13.730 -40.450 1.00 68.38 246 ASN A O 1
ATOM 1934 N N . SER A 1 247 ? 47.842 12.760 -42.216 1.00 65.38 247 SER A N 1
ATOM 1935 C CA . SER A 1 247 ? 49.201 13.260 -41.939 1.00 65.38 247 SER A CA 1
ATOM 1936 C C . SER A 1 247 ? 49.308 14.792 -41.926 1.00 65.38 247 SER A C 1
ATOM 1938 O O . SER A 1 247 ? 50.246 15.330 -41.347 1.00 65.38 247 SER A O 1
ATOM 1940 N N . ASN A 1 248 ? 48.322 15.486 -42.504 1.00 71.31 248 ASN A N 1
ATOM 1941 C CA . ASN A 1 248 ? 48.221 16.947 -42.548 1.00 71.31 248 ASN A CA 1
ATOM 1942 C C . ASN A 1 248 ? 47.353 17.512 -41.406 1.00 71.31 248 ASN A C 1
ATOM 1944 O O . ASN A 1 248 ? 47.166 18.719 -41.292 1.00 71.31 248 ASN A O 1
ATOM 1948 N N . GLY A 1 249 ? 46.830 16.647 -40.533 1.00 63.69 249 GLY A N 1
ATOM 1949 C CA . GLY A 1 249 ? 46.077 17.017 -39.343 1.00 63.69 249 GLY A CA 1
ATOM 1950 C C . GLY A 1 249 ? 44.566 17.194 -39.527 1.00 63.69 249 GLY A C 1
ATOM 1951 O O . GLY A 1 249 ? 43.881 17.516 -38.552 1.00 63.69 249 GLY A O 1
ATOM 1952 N N . GLU A 1 250 ? 44.033 16.941 -40.719 1.00 60.91 250 GLU A N 1
ATOM 1953 C CA . GLU A 1 250 ? 42.617 17.100 -41.052 1.00 60.91 250 GLU A CA 1
ATOM 1954 C C . GLU A 1 250 ? 41.793 15.905 -40.549 1.00 60.91 250 GLU A C 1
ATOM 1956 O O . GLU A 1 250 ? 42.211 14.747 -40.654 1.00 60.91 250 GLU A O 1
ATOM 1961 N N . LYS A 1 251 ? 40.618 16.188 -39.967 1.00 64.19 251 LYS A N 1
ATOM 1962 C CA . LYS A 1 251 ? 39.727 15.187 -39.358 1.00 64.19 251 LYS A CA 1
ATOM 1963 C C . LYS A 1 251 ? 38.643 14.739 -40.345 1.00 64.19 251 LYS A C 1
ATOM 1965 O O . LYS A 1 251 ? 37.869 15.564 -40.821 1.00 64.19 251 LYS A O 1
ATOM 1970 N N . TYR A 1 252 ? 38.513 13.430 -40.558 1.00 54.50 252 TYR A N 1
ATOM 1971 C CA . TYR A 1 252 ? 37.463 12.814 -41.380 1.00 54.50 252 TYR A CA 1
ATOM 1972 C C . TYR A 1 252 ? 36.541 11.938 -40.525 1.00 54.50 252 TYR A C 1
ATOM 1974 O O . TYR A 1 252 ? 37.009 11.057 -39.806 1.00 54.50 252 TYR A O 1
ATOM 1982 N N . TYR A 1 253 ? 35.225 12.147 -40.620 1.00 64.12 253 TYR A N 1
ATOM 1983 C CA . TYR A 1 253 ? 34.210 11.432 -39.832 1.00 64.12 253 TYR A CA 1
ATOM 1984 C C . TYR A 1 253 ? 33.566 10.289 -40.635 1.00 64.12 253 TYR A C 1
ATOM 1986 O O . TYR A 1 253 ? 33.109 10.492 -41.761 1.00 64.12 253 TYR A O 1
ATOM 1994 N N . LYS A 1 254 ? 33.481 9.082 -40.058 1.00 53.00 254 LYS A N 1
ATOM 1995 C CA . LYS A 1 254 ? 32.933 7.894 -40.741 1.00 53.00 254 LYS A CA 1
ATOM 1996 C C . LYS A 1 254 ? 31.391 7.919 -40.782 1.00 53.00 254 LYS A C 1
ATOM 1998 O O . LYS A 1 254 ? 30.746 7.816 -39.743 1.00 53.00 254 LYS A O 1
ATOM 2003 N N . GLY A 1 255 ? 30.804 7.970 -41.985 1.00 47.12 255 GLY A N 1
ATOM 2004 C CA . GLY A 1 255 ? 29.455 7.443 -42.259 1.00 47.12 255 GLY A CA 1
ATOM 2005 C C . GLY A 1 255 ? 28.349 8.437 -42.653 1.00 47.12 255 GLY A C 1
ATOM 2006 O O . GLY A 1 255 ? 27.540 8.842 -41.823 1.00 47.12 255 GLY A O 1
ATOM 2007 N N . LYS A 1 256 ? 28.192 8.672 -43.961 1.00 38.09 256 LYS A N 1
ATOM 2008 C CA . LYS A 1 256 ? 26.878 8.680 -44.631 1.00 38.09 256 LYS A CA 1
ATOM 2009 C C . LYS A 1 256 ? 27.027 7.883 -45.929 1.00 38.09 256 LYS A C 1
ATOM 2011 O O . LYS A 1 256 ? 27.828 8.257 -46.777 1.00 38.09 256 LYS A O 1
ATOM 2016 N N . LYS A 1 257 ? 26.279 6.783 -46.087 1.00 37.59 257 LYS A N 1
ATOM 2017 C CA . LYS A 1 257 ? 26.044 6.216 -47.426 1.00 37.59 257 LYS A CA 1
ATOM 2018 C C . LYS A 1 257 ? 25.324 7.302 -48.244 1.00 37.59 257 LYS A C 1
ATOM 2020 O O . LYS A 1 257 ? 24.355 7.856 -47.712 1.00 37.59 257 LYS A O 1
ATOM 2025 N N . PRO A 1 258 ? 25.767 7.650 -49.462 1.00 35.78 258 PRO A N 1
ATOM 2026 C CA . PRO A 1 258 ? 25.076 8.655 -50.257 1.00 35.78 258 PRO A CA 1
ATOM 2027 C C . PRO A 1 258 ? 23.665 8.161 -50.607 1.00 35.78 258 PRO A C 1
ATOM 2029 O O . PRO A 1 258 ? 23.476 7.046 -51.092 1.00 35.78 258 PRO A O 1
ATOM 2032 N N . LYS A 1 259 ? 22.671 8.996 -50.289 1.00 35.19 259 LYS A N 1
ATOM 2033 C CA . LYS A 1 259 ? 21.294 8.897 -50.787 1.00 35.19 259 LYS A CA 1
ATOM 2034 C C . LYS A 1 259 ? 21.328 9.263 -52.281 1.00 35.19 259 LYS A C 1
ATOM 2036 O O . LYS A 1 259 ? 21.993 10.226 -52.641 1.00 35.19 259 LYS A O 1
ATOM 2041 N N . TYR A 1 260 ? 20.644 8.494 -53.122 1.00 44.06 260 TYR A N 1
ATOM 2042 C CA . TYR A 1 260 ? 20.491 8.738 -54.564 1.00 44.06 260 TYR A CA 1
ATOM 2043 C C . TYR A 1 260 ? 19.917 10.142 -54.900 1.00 44.06 260 TYR A C 1
ATOM 2045 O O . TYR A 1 260 ? 19.011 10.592 -54.200 1.00 44.06 260 TYR A O 1
ATOM 2053 N N . GLY A 1 261 ? 20.386 10.739 -56.017 1.00 38.03 261 GLY A N 1
ATOM 2054 C CA . GLY A 1 261 ? 19.823 11.900 -56.763 1.00 38.03 261 GLY A CA 1
ATOM 2055 C C . GLY A 1 261 ? 20.291 13.282 -56.267 1.00 38.03 261 GLY A C 1
ATOM 2056 O O . GLY A 1 261 ? 20.195 13.538 -55.075 1.00 38.03 261 GLY A O 1
ATOM 2057 N N . TRP A 1 262 ? 20.807 14.234 -57.058 1.00 34.84 262 TRP A N 1
ATOM 2058 C CA . TRP A 1 262 ? 20.685 14.584 -58.487 1.00 34.84 262 TRP A CA 1
ATOM 2059 C C . TRP A 1 262 ? 22.004 15.215 -59.005 1.00 34.84 262 TRP A C 1
ATOM 2061 O O . TRP A 1 262 ? 22.783 15.716 -58.200 1.00 34.84 262 TRP A O 1
ATOM 2071 N N . LYS A 1 263 ? 22.263 15.190 -60.325 1.00 46.38 263 LYS A N 1
ATOM 2072 C CA . LYS A 1 263 ? 23.346 15.963 -60.975 1.00 46.38 263 LYS A CA 1
ATOM 2073 C C . LYS A 1 263 ? 22.851 17.377 -61.292 1.00 46.38 263 LYS A C 1
ATOM 2075 O O . LYS A 1 263 ? 21.773 17.505 -61.871 1.00 46.38 263 LYS A O 1
ATOM 2080 N N . ASP A 1 264 ? 23.648 18.389 -60.961 1.00 47.50 264 ASP A N 1
ATOM 2081 C CA . ASP A 1 264 ? 23.407 19.776 -61.362 1.00 47.50 264 ASP A CA 1
ATOM 2082 C C . ASP A 1 264 ? 23.737 19.985 -62.858 1.00 47.50 264 ASP A C 1
ATOM 2084 O O . ASP A 1 264 ? 24.735 19.440 -63.333 1.00 47.50 264 ASP A O 1
ATOM 2088 N N . PRO A 1 265 ? 22.943 20.759 -63.628 1.00 49.12 265 PRO A N 1
ATOM 2089 C CA . PRO A 1 265 ? 23.123 20.904 -65.080 1.00 49.12 265 PRO A CA 1
ATOM 2090 C C . PRO A 1 265 ? 24.287 21.802 -65.532 1.00 49.12 265 PRO A C 1
ATOM 2092 O O . PRO A 1 265 ? 24.402 22.054 -66.726 1.00 49.12 265 PRO A O 1
ATOM 2095 N N . ASN A 1 266 ? 25.118 22.315 -64.620 1.00 50.00 266 ASN A N 1
ATOM 2096 C CA . ASN A 1 266 ? 26.115 23.350 -64.935 1.00 50.00 266 ASN A CA 1
ATOM 2097 C C . ASN A 1 266 ? 27.571 22.854 -65.008 1.00 50.00 266 ASN A C 1
ATOM 2099 O O . ASN A 1 266 ? 28.472 23.683 -65.076 1.00 50.00 266 ASN A O 1
ATOM 2103 N N . ASP A 1 267 ? 27.802 21.541 -65.053 1.00 46.81 267 ASP A N 1
ATOM 2104 C CA . ASP A 1 267 ? 29.112 20.977 -65.404 1.00 46.81 267 ASP A CA 1
ATOM 2105 C C . ASP A 1 267 ? 29.102 20.511 -66.875 1.00 46.81 267 ASP A C 1
ATOM 2107 O O . ASP A 1 267 ? 28.756 19.364 -67.177 1.00 46.81 267 ASP A O 1
ATOM 2111 N N . MET A 1 268 ? 29.465 21.421 -67.786 1.00 41.31 268 MET A N 1
ATOM 2112 C CA . MET A 1 268 ? 29.994 21.120 -69.127 1.00 41.31 268 MET A CA 1
ATOM 2113 C C . MET A 1 268 ? 31.418 21.655 -69.228 1.00 41.31 268 MET A C 1
ATOM 2115 O O . MET A 1 268 ? 31.625 22.824 -68.836 1.00 41.31 268 MET A O 1
#

pLDDT: mean 74.34, std 15.91, range [34.84, 96.94]